Protein AF-A0A954W9U0-F1 (afdb_monomer)

Nearest PDB structures (foldseek):
  4kq6-assembly1_E  TM=4.358E-01  e=1.399E-01  Nakaseomyces glabratus CBS 138
  1ejb-assembly1_E  TM=4.401E-01  e=2.279E-01  Saccharomyces cerevisiae
  5im4-assembly1_U  TM=4.997E-01  e=8.199E-01  Candida albicans P37005
  1dvr-assembly1_B  TM=2.766E-01  e=1.680E-01  Saccharomyces cerevisiae

Foldseek 3Di:
DFQWEWEWEWDDPDVQKIKTWIWIDDDPDDIAIDMFIAGDFQDPVLLVLVLCLVFPLVVPVDPPSVVSNVVNVVVLLVLQCVVCCRTQVVDPSSVVVCVVCVVCLQRYEYEYEDDPQAPLGHPQQSNADPVVRDGSCVRHPHYDYDYPDDVDAFDQDDPDQFAQEEEEQEADLVPPVDDDPCPPVVCVVVVCDPVRVRRHDYHYQPPNAPVSVLVVLVVCVVVVRHHQEYEYAAAKEKAQQDCDPDDPVVSNVVNVVVPDVQEPDDRDPDIFMWGWTADPVDPSRTHTDGPVRVVCSCRVSSHNYYHDNHHDPSVRDRD

Secondary structure (DSSP, 8-state):
-PPPEEEEEEEEEETTEEEEEEEEEETTEEEEEEEEEEE----HHHHHHHHHHHHTGGG--STTHHHHHHHHHHHHHHHHHHHHHHHHSSSHHHHHHHHHHTTSGGG-EEEEE--TTTTTT--GGG-EETTTTEEHHHHSSEEEEE-S--SSPPPPPP--SS-EEEEEEE--TTGGGSPPTHHHHHHHHHHH-TT-TTTEEEEE-SS--HHHHHHHHHHHHHTT---SEEEEEEEEEEE--S---SS-HHHHHHHHHT-SS-BSS---SS-EEEEEEE-TTSTT-EEEEEHHHHHHHHHHTT--EEEEEEE-GGGPPP-

pLDDT: mean 82.32, std 15.24, range [44.34, 98.19]

Radius of gyration: 21.87 Å; Cα contacts (8 Å, |Δi|>4): 537; chains: 1; bounding box: 61×42×53 Å

Structure (mmCIF, N/CA/C/O backbone):
data_AF-A0A954W9U0-F1
#
_entry.id   AF-A0A954W9U0-F1
#
loop_
_atom_site.group_PDB
_atom_site.id
_atom_site.type_symbol
_atom_site.label_atom_id
_atom_site.label_alt_id
_atom_site.label_comp_id
_atom_site.label_asym_id
_atom_site.label_entity_id
_atom_site.label_seq_id
_atom_site.pdbx_PDB_ins_code
_atom_site.Cartn_x
_atom_site.Cartn_y
_atom_site.Cartn_z
_atom_site.occupancy
_atom_site.B_iso_or_equiv
_atom_site.auth_seq_id
_atom_site.auth_comp_id
_atom_site.auth_asym_id
_atom_site.auth_atom_id
_atom_site.pdbx_PDB_model_num
ATOM 1 N N . MET A 1 1 ? 18.727 -3.359 19.293 1.00 54.62 1 MET A N 1
ATOM 2 C CA . MET A 1 1 ? 19.426 -2.854 18.090 1.00 54.62 1 MET A CA 1
ATOM 3 C C . MET A 1 1 ? 18.362 -2.323 17.144 1.00 54.62 1 MET A C 1
ATOM 5 O O . MET A 1 1 ? 17.275 -2.888 17.139 1.00 54.62 1 MET A O 1
ATOM 9 N N . SER A 1 2 ? 18.606 -1.203 16.459 1.00 73.62 2 SER A N 1
ATOM 10 C CA . SER A 1 2 ? 17.640 -0.657 15.493 1.00 73.62 2 SER A CA 1
ATOM 11 C C . SER A 1 2 ? 17.542 -1.597 14.298 1.00 73.62 2 SER A C 1
ATOM 13 O O . SER A 1 2 ? 18.584 -1.972 13.764 1.00 73.62 2 SER A O 1
ATOM 15 N N . GLN A 1 3 ? 16.322 -1.950 13.887 1.00 87.12 3 GLN A N 1
ATOM 16 C CA . GLN A 1 3 ? 16.090 -2.768 12.698 1.00 87.12 3 GLN A CA 1
ATOM 17 C C . GLN A 1 3 ? 16.760 -2.112 11.474 1.00 87.12 3 GLN A C 1
ATOM 19 O O . GLN A 1 3 ? 16.555 -0.910 11.261 1.00 87.12 3 GLN A O 1
ATOM 24 N N . PRO A 1 4 ? 17.542 -2.862 10.675 1.00 93.56 4 PRO A N 1
ATOM 25 C CA . PRO A 1 4 ? 18.030 -2.389 9.388 1.00 93.56 4 PRO A CA 1
ATOM 26 C C . PRO A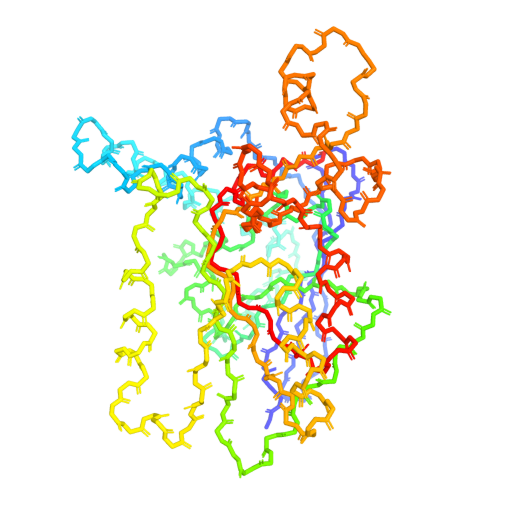 1 4 ? 16.879 -1.896 8.515 1.00 93.56 4 PRO A C 1
ATOM 28 O O . PRO A 1 4 ? 15.874 -2.584 8.338 1.00 93.56 4 PRO A O 1
ATOM 31 N N . THR A 1 5 ? 17.019 -0.693 7.979 1.00 94.94 5 THR A N 1
ATOM 32 C CA . THR A 1 5 ? 15.988 -0.035 7.184 1.00 94.94 5 THR A CA 1
ATOM 33 C C . THR A 1 5 ? 16.597 0.498 5.896 1.00 94.94 5 THR A C 1
ATOM 35 O O . THR A 1 5 ? 17.540 1.289 5.922 1.00 94.94 5 THR A O 1
ATOM 38 N N . LEU A 1 6 ? 16.046 0.071 4.761 1.00 95.75 6 LEU A N 1
ATOM 39 C CA . LEU A 1 6 ? 16.260 0.691 3.461 1.00 95.75 6 LEU A CA 1
ATOM 40 C C . LEU A 1 6 ? 15.102 1.640 3.179 1.00 95.75 6 LEU A C 1
ATOM 42 O O . LEU A 1 6 ? 13.969 1.203 3.006 1.00 95.75 6 LEU A O 1
ATOM 46 N N . ARG A 1 7 ? 15.402 2.924 3.043 1.00 95.62 7 ARG A N 1
ATOM 47 C CA . ARG A 1 7 ? 14.466 3.930 2.552 1.00 95.62 7 ARG A CA 1
ATOM 48 C C . ARG A 1 7 ? 14.752 4.225 1.084 1.00 95.62 7 ARG A C 1
ATOM 50 O O . ARG A 1 7 ? 15.899 4.491 0.730 1.00 95.62 7 ARG A O 1
ATOM 57 N N . ILE A 1 8 ? 13.718 4.157 0.254 1.00 95.62 8 ILE A N 1
ATOM 58 C CA . ILE A 1 8 ? 13.736 4.467 -1.176 1.00 95.62 8 ILE A CA 1
ATOM 59 C C . ILE A 1 8 ? 12.849 5.691 -1.376 1.00 95.62 8 ILE A C 1
ATOM 61 O O . ILE A 1 8 ? 11.627 5.568 -1.363 1.00 95.62 8 ILE A O 1
ATOM 65 N N . SER A 1 9 ? 13.445 6.864 -1.563 1.00 94.38 9 SER A N 1
ATOM 66 C CA . SER A 1 9 ? 12.696 8.085 -1.867 1.00 94.38 9 SER A CA 1
ATOM 67 C C . SER A 1 9 ? 12.634 8.277 -3.385 1.00 94.38 9 SER A C 1
ATOM 69 O O . SER A 1 9 ? 13.664 8.431 -4.046 1.00 94.38 9 SER A O 1
ATOM 71 N N . GLN A 1 10 ? 11.426 8.224 -3.946 1.00 93.19 10 GLN A N 1
ATOM 72 C CA . GLN A 1 10 ? 11.153 8.362 -5.378 1.00 93.19 10 GLN A CA 1
ATOM 73 C C . GLN A 1 10 ? 10.760 9.804 -5.718 1.00 93.19 10 GLN A C 1
ATOM 75 O O . GLN A 1 10 ? 9.929 10.400 -5.038 1.00 93.19 10 GLN A O 1
ATOM 80 N N . SER A 1 11 ? 11.305 10.337 -6.814 1.00 91.69 11 SER A N 1
ATOM 81 C CA . SER A 1 11 ? 10.863 11.602 -7.416 1.00 91.69 11 SER A CA 1
ATOM 82 C C . SER A 1 11 ? 10.886 11.542 -8.944 1.00 91.69 11 SER A C 1
ATOM 84 O O . SER A 1 11 ? 11.757 10.898 -9.537 1.00 91.69 11 SER A O 1
ATOM 86 N N . THR A 1 12 ? 9.944 12.218 -9.600 1.00 91.44 12 THR A N 1
ATOM 87 C CA . THR A 1 12 ? 9.946 12.390 -11.060 1.00 91.44 12 THR A CA 1
ATOM 88 C C . THR A 1 12 ? 10.895 13.517 -11.462 1.00 91.44 12 THR A C 1
ATOM 90 O O . THR A 1 12 ? 10.807 14.637 -10.962 1.00 91.44 12 THR A O 1
ATOM 93 N N . ILE A 1 13 ? 11.806 13.229 -12.392 1.00 93.81 13 ILE A N 1
ATOM 94 C CA . ILE A 1 13 ? 12.776 14.199 -12.937 1.00 93.81 13 ILE A CA 1
ATOM 95 C C . ILE A 1 13 ? 12.533 14.509 -14.424 1.00 93.81 13 ILE A C 1
ATOM 97 O O . ILE A 1 13 ? 13.257 15.303 -15.022 1.00 93.81 13 ILE A O 1
ATOM 101 N N . GLY A 1 14 ? 11.523 13.876 -15.022 1.00 91.00 14 GLY A N 1
ATOM 102 C CA . GLY A 1 14 ? 11.038 14.099 -16.382 1.00 91.00 14 GLY A CA 1
ATOM 103 C C . GLY A 1 14 ? 10.014 13.026 -16.780 1.00 91.00 14 GLY A C 1
ATOM 104 O O . GLY A 1 14 ? 9.829 12.067 -16.031 1.00 91.00 14 GLY A O 1
ATOM 105 N N . PRO A 1 15 ? 9.359 13.140 -17.947 1.00 88.56 15 PRO A N 1
ATOM 106 C CA . PRO A 1 15 ? 8.411 12.127 -18.418 1.00 88.56 15 PRO A CA 1
ATOM 107 C C . PRO A 1 15 ? 9.064 10.738 -18.497 1.00 88.56 15 PRO A C 1
ATOM 109 O O . PRO A 1 15 ? 10.079 10.580 -19.174 1.00 88.56 15 PRO A O 1
ATOM 112 N N . GLY A 1 16 ? 8.523 9.754 -17.766 1.00 89.56 16 GLY A N 1
ATOM 113 C CA . GLY A 1 16 ? 9.080 8.392 -17.678 1.00 89.56 16 GLY A CA 1
ATOM 114 C C . GLY A 1 16 ? 10.479 8.302 -17.046 1.00 89.56 16 GLY A C 1
ATOM 115 O O . GLY A 1 16 ? 11.145 7.271 -17.155 1.00 89.56 16 GLY A O 1
ATOM 116 N N . ARG A 1 17 ? 10.954 9.383 -16.414 1.00 94.56 17 ARG A N 1
ATOM 117 C CA . ARG A 1 17 ? 12.283 9.489 -15.806 1.00 94.56 17 ARG A CA 1
ATOM 118 C C . ARG A 1 17 ? 12.164 9.745 -14.319 1.00 94.56 17 ARG A C 1
ATOM 120 O O . ARG A 1 17 ? 11.591 10.747 -13.887 1.00 94.56 17 ARG A O 1
ATOM 127 N N . TYR A 1 18 ? 12.806 8.885 -13.547 1.00 95.25 18 TYR A N 1
ATOM 128 C CA . TYR A 1 18 ? 12.729 8.903 -12.098 1.00 95.25 18 TYR A CA 1
ATOM 129 C C . TYR A 1 18 ? 14.108 9.005 -11.471 1.00 95.25 18 TYR A C 1
ATOM 131 O O . TYR A 1 18 ? 15.122 8.608 -12.049 1.00 95.25 18 TYR A O 1
ATOM 139 N N . ARG A 1 19 ? 14.114 9.534 -10.255 1.00 96.06 19 ARG A N 1
ATOM 140 C CA . ARG A 1 19 ? 15.234 9.503 -9.332 1.00 96.06 19 ARG A CA 1
ATOM 141 C C . ARG A 1 19 ? 14.828 8.716 -8.101 1.00 96.06 19 ARG A C 1
ATOM 143 O O . ARG A 1 19 ? 13.828 9.045 -7.466 1.00 96.06 19 ARG A O 1
ATOM 150 N N . ALA A 1 20 ? 15.631 7.716 -7.769 1.00 96.88 20 ALA A N 1
ATOM 151 C CA . ALA A 1 20 ? 15.557 6.992 -6.514 1.00 96.88 20 ALA A CA 1
ATOM 152 C C . ALA A 1 20 ? 16.756 7.365 -5.643 1.00 96.88 20 ALA A C 1
ATOM 154 O O . ALA A 1 20 ? 17.910 7.160 -6.032 1.00 96.88 20 ALA A O 1
ATOM 155 N N . GLU A 1 21 ? 16.478 7.910 -4.466 1.00 97.12 21 GLU A N 1
ATOM 156 C CA . GLU A 1 21 ? 17.465 8.122 -3.415 1.00 97.12 21 GLU A CA 1
ATOM 157 C C . GLU A 1 21 ? 17.349 6.969 -2.418 1.00 97.12 21 GLU A C 1
ATOM 159 O O . GLU A 1 21 ? 16.330 6.791 -1.753 1.00 97.12 21 GLU A O 1
ATOM 164 N N . LEU A 1 22 ? 18.392 6.147 -2.364 1.00 97.25 22 LEU A N 1
ATOM 165 C CA . LEU A 1 22 ? 18.486 4.985 -1.497 1.00 97.25 22 LEU A CA 1
ATOM 166 C C . LEU A 1 22 ? 19.218 5.383 -0.225 1.00 97.25 22 LEU A C 1
ATOM 168 O O . LEU A 1 22 ? 20.279 6.001 -0.276 1.00 97.25 22 LEU A O 1
ATOM 172 N N . SER A 1 23 ? 18.678 4.992 0.918 1.00 96.00 23 SER A N 1
ATOM 173 C CA . SER A 1 23 ? 19.252 5.271 2.224 1.00 96.00 23 SER A CA 1
ATOM 174 C C . SER A 1 23 ? 19.151 4.033 3.095 1.00 96.00 23 SER A C 1
ATOM 176 O O . SER A 1 23 ?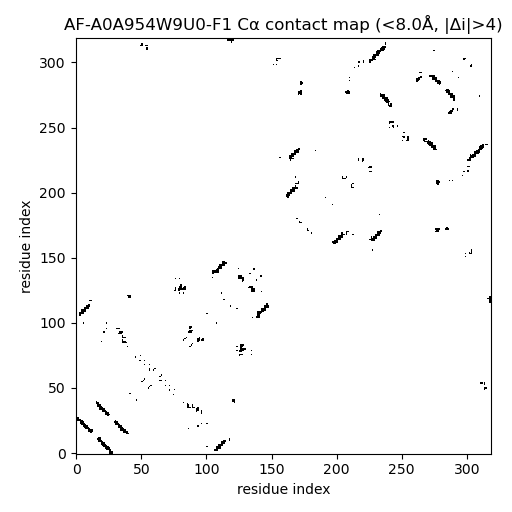 18.058 3.679 3.525 1.00 96.00 23 SER A O 1
ATOM 178 N N . PHE A 1 24 ? 20.284 3.411 3.395 1.00 95.38 24 PHE A N 1
ATOM 179 C CA . PHE A 1 24 ? 20.360 2.235 4.250 1.00 95.38 24 PHE A CA 1
ATOM 180 C C . PHE A 1 24 ? 20.955 2.599 5.617 1.00 95.38 24 PHE A C 1
ATOM 182 O O . PHE A 1 24 ? 22.030 3.197 5.695 1.00 95.38 24 PHE A O 1
ATOM 189 N N . GLU A 1 25 ? 20.243 2.269 6.693 1.00 93.19 25 GLU A N 1
ATOM 190 C CA . GLU A 1 25 ? 20.641 2.546 8.080 1.00 93.19 25 GLU A CA 1
ATOM 191 C C . GLU A 1 25 ? 20.278 1.378 9.009 1.00 93.19 25 GLU A C 1
ATOM 193 O O . GLU A 1 25 ? 19.305 0.672 8.769 1.00 93.19 25 GLU A O 1
ATOM 198 N N . GLY A 1 26 ? 21.053 1.149 10.073 1.00 86.94 26 GLY A N 1
ATOM 199 C CA . GLY A 1 26 ? 20.821 0.035 11.001 1.00 86.94 26 GLY A CA 1
ATOM 200 C C . GLY A 1 26 ? 22.042 -0.294 11.856 1.00 86.94 26 GLY A C 1
ATOM 201 O O . GLY A 1 26 ? 23.163 0.078 11.519 1.00 86.94 26 GLY A O 1
ATOM 202 N N . ASP A 1 27 ? 21.824 -0.965 12.991 1.00 79.44 27 ASP A N 1
ATOM 203 C CA . ASP A 1 27 ? 22.881 -1.518 13.865 1.00 79.44 27 ASP A CA 1
ATOM 204 C C . ASP A 1 27 ? 24.003 -0.562 14.295 1.00 79.44 27 ASP A C 1
ATOM 206 O O . ASP A 1 27 ? 25.131 -0.981 14.551 1.00 79.44 27 ASP A O 1
ATOM 210 N N . GLY A 1 28 ? 23.707 0.736 14.387 1.00 77.12 28 GLY A N 1
ATOM 211 C CA . GLY A 1 28 ? 24.704 1.745 14.753 1.00 77.12 28 GLY A CA 1
ATOM 212 C C . GLY A 1 28 ? 25.784 1.972 13.690 1.00 77.12 28 GLY A C 1
ATOM 213 O O . GLY A 1 28 ? 26.779 2.633 13.981 1.00 77.12 28 GLY A O 1
ATOM 214 N N . GLN A 1 29 ? 25.605 1.448 12.472 1.00 80.56 29 GLN A N 1
ATOM 215 C CA . GLN A 1 29 ? 26.461 1.774 11.337 1.00 80.56 29 GLN A CA 1
ATOM 216 C C . GLN A 1 29 ? 26.106 3.152 10.759 1.00 80.56 29 GLN A C 1
ATOM 218 O O . GLN A 1 29 ? 24.951 3.583 10.856 1.00 80.56 29 GLN A O 1
ATOM 223 N N . PRO A 1 30 ? 27.078 3.858 10.149 1.00 85.56 30 PRO A N 1
ATOM 224 C CA . PRO A 1 30 ? 26.798 5.088 9.427 1.00 85.56 30 PRO A CA 1
ATOM 225 C C . PRO A 1 30 ? 25.762 4.856 8.328 1.00 85.56 30 PRO A C 1
ATOM 227 O O . PRO A 1 30 ? 25.816 3.857 7.611 1.00 85.56 30 PRO A O 1
ATOM 230 N N . ARG A 1 31 ? 24.847 5.813 8.177 1.00 91.69 31 ARG A N 1
ATOM 231 C CA . ARG A 1 31 ? 23.875 5.830 7.084 1.00 91.69 31 ARG A CA 1
ATOM 232 C C . ARG A 1 31 ? 24.611 5.810 5.744 1.00 91.69 31 ARG A C 1
ATOM 234 O O . ARG A 1 31 ? 25.433 6.690 5.488 1.00 91.69 31 ARG A O 1
ATOM 241 N N . PHE A 1 32 ? 24.284 4.846 4.889 1.00 94.00 32 PHE A N 1
ATOM 242 C CA . PHE A 1 32 ? 24.810 4.773 3.531 1.00 94.00 32 PHE A CA 1
ATOM 243 C C . PHE A 1 32 ? 23.754 5.257 2.542 1.00 94.00 32 PHE A C 1
ATOM 245 O O . PHE A 1 32 ? 22.624 4.768 2.543 1.00 94.00 32 PHE A O 1
ATOM 252 N N . THR A 1 33 ? 24.112 6.231 1.710 1.00 96.50 33 THR A N 1
ATOM 253 C CA . THR A 1 33 ? 23.215 6.797 0.704 1.00 96.50 33 THR A CA 1
ATOM 254 C C . THR A 1 33 ? 23.758 6.583 -0.695 1.00 96.50 33 THR A C 1
ATOM 256 O O . THR A 1 33 ? 24.934 6.839 -0.939 1.00 96.50 33 THR A O 1
ATOM 259 N N . ALA A 1 34 ? 22.884 6.198 -1.614 1.00 97.81 34 ALA A N 1
ATOM 260 C CA . ALA A 1 34 ? 23.185 6.090 -3.033 1.00 97.81 34 ALA A CA 1
ATOM 261 C C . ALA A 1 34 ? 22.030 6.672 -3.847 1.00 97.81 34 ALA A C 1
ATOM 263 O O . ALA A 1 34 ? 20.917 6.834 -3.346 1.00 97.81 34 ALA A O 1
ATOM 264 N N . ARG A 1 35 ? 22.280 6.987 -5.114 1.00 98.19 35 ARG A N 1
ATOM 265 C CA . ARG A 1 35 ? 21.265 7.568 -5.989 1.00 98.19 35 ARG A CA 1
ATOM 266 C C . ARG A 1 35 ? 21.288 6.918 -7.361 1.00 98.19 35 ARG A C 1
ATOM 268 O O . ARG A 1 35 ? 22.361 6.715 -7.923 1.00 98.19 35 ARG A O 1
ATOM 275 N N . ALA A 1 36 ? 20.106 6.671 -7.913 1.00 98.12 36 ALA A N 1
ATOM 276 C CA . ALA A 1 36 ? 19.911 6.229 -9.287 1.00 98.12 36 ALA A CA 1
ATOM 277 C C . ALA A 1 36 ? 18.946 7.170 -10.011 1.00 98.12 36 ALA A C 1
ATOM 279 O O . ALA A 1 36 ? 17.840 7.409 -9.532 1.00 98.12 36 ALA A O 1
ATOM 280 N N . ASP A 1 37 ? 19.349 7.659 -11.182 1.00 98.00 37 ASP A N 1
ATOM 281 C CA . ASP A 1 37 ? 18.460 8.338 -12.125 1.00 98.00 37 ASP A CA 1
ATOM 282 C C . ASP A 1 37 ? 18.248 7.3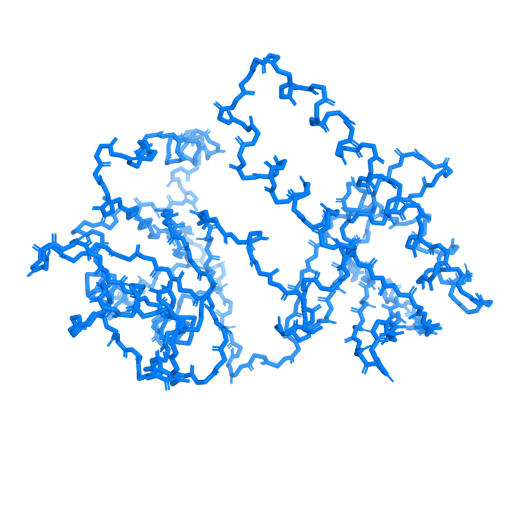75 -13.306 1.00 98.00 37 ASP A C 1
ATOM 284 O O . ASP A 1 37 ? 19.224 6.944 -13.924 1.00 98.00 37 ASP A O 1
ATOM 288 N N . PHE A 1 38 ? 17.004 7.002 -13.610 1.00 97.38 38 PHE A N 1
ATOM 289 C CA . PHE A 1 38 ? 16.705 5.978 -14.617 1.00 97.38 38 PHE A CA 1
ATOM 290 C C . PHE A 1 38 ? 15.378 6.217 -15.340 1.00 97.38 38 PHE A C 1
ATOM 292 O O . PHE A 1 38 ? 14.496 6.934 -14.868 1.00 97.38 38 PHE A O 1
ATOM 299 N N . GLU A 1 39 ? 15.254 5.595 -16.510 1.00 96.00 39 GLU A N 1
ATOM 300 C CA . GLU A 1 39 ? 14.019 5.544 -17.288 1.00 96.00 39 GLU A CA 1
ATOM 301 C C . GLU A 1 39 ? 13.244 4.272 -16.970 1.00 96.00 39 GLU A C 1
ATOM 303 O O . GLU A 1 39 ? 13.792 3.162 -16.985 1.00 96.00 39 GLU A O 1
ATOM 308 N N . PHE A 1 40 ? 11.953 4.428 -16.713 1.00 94.75 40 PHE A N 1
ATOM 309 C CA . PHE A 1 40 ? 11.041 3.317 -16.521 1.00 94.75 40 PHE A CA 1
ATOM 310 C C . PHE A 1 40 ? 9.644 3.731 -16.964 1.00 94.75 40 PHE A C 1
ATOM 312 O O . PHE A 1 40 ? 9.218 4.858 -16.743 1.00 94.75 40 PHE A O 1
ATOM 319 N N . GLN A 1 41 ? 8.919 2.822 -17.600 1.00 90.00 41 GLN A N 1
ATOM 320 C CA . GLN A 1 41 ? 7.527 3.064 -17.930 1.00 90.00 41 GLN A CA 1
ATOM 321 C C . GLN A 1 41 ? 6.794 1.736 -17.980 1.00 90.00 41 GLN A C 1
ATOM 323 O O . GLN A 1 41 ? 7.185 0.818 -18.704 1.00 90.00 41 GLN A O 1
ATOM 328 N N . LEU A 1 42 ? 5.702 1.647 -17.230 1.00 88.62 42 LEU A N 1
ATOM 329 C CA . LEU A 1 42 ? 4.790 0.527 -17.343 1.00 88.62 42 LEU A CA 1
ATOM 330 C C . LEU A 1 42 ? 3.828 0.809 -18.500 1.00 88.62 42 LEU A C 1
ATOM 332 O O . LEU A 1 42 ? 3.066 1.777 -18.470 1.00 88.62 42 LEU A O 1
ATOM 336 N N . THR A 1 43 ? 3.893 -0.005 -19.555 1.00 90.62 43 THR A N 1
ATOM 337 C CA . THR A 1 43 ? 3.021 0.181 -20.722 1.00 90.62 43 THR A CA 1
ATOM 338 C C . THR A 1 43 ? 1.547 0.060 -20.313 1.00 90.62 43 THR A C 1
ATOM 340 O O . THR A 1 43 ? 1.240 -0.656 -19.357 1.00 90.62 43 THR A O 1
ATOM 343 N N . PRO A 1 44 ? 0.606 0.714 -21.023 1.00 88.75 44 PRO A N 1
ATOM 344 C CA . PRO A 1 44 ? -0.824 0.565 -20.745 1.00 88.75 44 PRO A CA 1
ATOM 345 C C . PRO A 1 44 ? -1.271 -0.901 -20.705 1.00 88.75 44 PRO A C 1
ATOM 347 O O . PRO A 1 44 ? -1.996 -1.287 -19.799 1.00 88.75 44 PRO A O 1
ATOM 350 N N . GLN A 1 45 ? -0.746 -1.726 -21.616 1.00 91.44 45 GLN A N 1
ATOM 351 C CA . GLN A 1 45 ? -1.021 -3.161 -21.642 1.00 91.44 45 GLN A CA 1
ATOM 352 C C . GLN A 1 45 ? -0.534 -3.871 -20.371 1.00 91.44 45 GLN A C 1
ATOM 354 O O . GLN A 1 45 ? -1.312 -4.575 -19.743 1.00 91.44 45 GLN A O 1
ATOM 359 N N . ARG A 1 46 ? 0.716 -3.638 -19.940 1.00 92.19 46 ARG A N 1
ATOM 360 C CA . ARG A 1 46 ? 1.249 -4.245 -18.708 1.00 92.19 46 ARG A CA 1
ATOM 361 C C . ARG A 1 46 ? 0.486 -3.793 -17.459 1.00 92.19 46 ARG A C 1
ATOM 363 O O . ARG A 1 46 ? 0.312 -4.588 -16.543 1.00 92.19 46 ARG A O 1
ATOM 370 N N . ARG A 1 47 ? 0.035 -2.532 -17.416 1.00 89.19 47 ARG A N 1
ATOM 371 C CA . ARG A 1 47 ? -0.823 -2.021 -16.331 1.00 89.19 47 ARG A CA 1
ATOM 372 C C . ARG A 1 47 ? -2.150 -2.767 -16.279 1.00 89.19 47 ARG A C 1
ATOM 374 O O . ARG A 1 47 ? -2.541 -3.224 -15.212 1.00 89.19 47 ARG A O 1
ATOM 381 N N . GLU A 1 48 ? -2.798 -2.915 -17.429 1.00 89.19 48 GLU A N 1
ATOM 382 C CA . GLU A 1 48 ? -4.076 -3.613 -17.532 1.00 89.19 48 GLU A CA 1
ATOM 383 C C . GLU A 1 48 ? -3.949 -5.105 -17.210 1.00 89.19 48 GLU A C 1
ATOM 385 O O . GLU A 1 48 ? -4.770 -5.639 -16.477 1.00 89.19 48 GLU A O 1
ATOM 390 N N . ASP A 1 49 ? -2.888 -5.765 -17.678 1.00 92.94 49 ASP A N 1
ATOM 391 C CA . ASP A 1 49 ? -2.606 -7.167 -17.359 1.00 92.94 49 ASP A CA 1
ATOM 392 C C . ASP A 1 49 ? -2.453 -7.378 -15.838 1.00 92.94 49 ASP A C 1
ATOM 394 O O . ASP A 1 49 ? -3.063 -8.287 -15.274 1.00 92.94 49 ASP A O 1
ATOM 398 N N . VAL A 1 50 ? -1.692 -6.510 -15.155 1.00 90.69 50 VAL A N 1
ATOM 399 C CA . VAL A 1 50 ? -1.517 -6.562 -13.690 1.00 90.69 50 VAL A CA 1
ATOM 400 C C . VAL A 1 50 ? -2.835 -6.276 -12.966 1.00 90.69 50 VAL A C 1
ATOM 402 O O . VAL A 1 50 ? -3.177 -6.999 -12.031 1.00 90.69 50 VAL A O 1
ATOM 405 N N . ARG A 1 51 ? -3.601 -5.266 -13.401 1.00 88.06 51 ARG A N 1
ATOM 406 C CA . ARG A 1 51 ? -4.931 -4.961 -12.847 1.00 88.06 51 ARG A CA 1
ATOM 407 C C . ARG A 1 51 ? -5.865 -6.163 -12.979 1.00 88.06 51 ARG A C 1
ATOM 409 O O . ARG A 1 51 ? -6.441 -6.592 -11.984 1.00 88.06 51 ARG A O 1
ATOM 416 N N . TRP A 1 52 ? -5.969 -6.734 -14.178 1.00 88.69 52 TRP A N 1
ATOM 417 C CA . TRP A 1 52 ? -6.791 -7.912 -14.447 1.00 88.69 52 TRP A CA 1
ATOM 418 C C . TRP A 1 52 ? -6.382 -9.099 -13.568 1.00 88.69 52 TRP A C 1
ATOM 420 O O . TRP A 1 52 ? -7.240 -9.749 -12.972 1.00 88.69 52 TRP A O 1
ATOM 430 N N . TYR A 1 53 ? -5.080 -9.364 -13.428 1.00 90.31 53 TYR A N 1
ATOM 431 C CA . TYR A 1 53 ? -4.587 -10.457 -12.588 1.00 90.31 53 TYR A CA 1
ATOM 432 C C . TYR A 1 53 ? -4.939 -10.265 -11.105 1.00 90.31 53 TYR A C 1
ATOM 434 O O . TYR A 1 53 ? -5.344 -11.219 -10.442 1.00 90.31 53 TYR A O 1
ATOM 442 N N . LEU A 1 54 ? -4.816 -9.040 -10.585 1.00 85.50 54 LEU A N 1
ATOM 443 C CA . LEU A 1 54 ? -5.075 -8.748 -9.174 1.00 85.50 54 LEU A CA 1
ATOM 444 C C . LEU A 1 54 ? -6.568 -8.640 -8.833 1.00 85.50 54 LEU A C 1
ATOM 446 O O . LEU A 1 54 ? -6.949 -8.989 -7.717 1.00 85.50 54 LEU A O 1
ATOM 450 N N . GLU A 1 55 ? -7.406 -8.160 -9.755 1.00 79.62 55 GLU A N 1
ATOM 451 C CA . GLU A 1 55 ? -8.809 -7.826 -9.455 1.00 79.62 55 GLU A CA 1
ATOM 452 C C . GLU A 1 55 ? -9.836 -8.772 -10.098 1.00 79.62 55 GLU A C 1
ATOM 454 O O . GLU A 1 55 ? -10.869 -9.067 -9.489 1.00 79.62 55 GLU A O 1
ATOM 459 N N . ASP A 1 56 ? -9.553 -9.298 -11.292 1.00 81.56 56 ASP A N 1
ATOM 460 C CA . ASP A 1 56 ? -10.537 -10.050 -12.077 1.00 81.56 56 ASP A CA 1
ATOM 461 C C . ASP A 1 56 ? -10.257 -11.551 -12.089 1.00 81.56 56 ASP A C 1
ATOM 463 O O . ASP A 1 56 ? -11.192 -12.344 -12.000 1.00 81.56 56 ASP A O 1
ATOM 467 N N . TYR A 1 57 ? -8.991 -11.966 -12.198 1.00 83.81 57 TYR A N 1
ATOM 468 C CA . TYR A 1 57 ? -8.620 -13.362 -12.459 1.00 83.81 57 TYR A CA 1
ATOM 469 C C . TYR A 1 57 ? -9.269 -14.359 -11.489 1.00 83.81 57 TYR A C 1
ATOM 471 O O . TYR A 1 57 ? -9.773 -15.396 -11.921 1.00 83.81 57 TYR A O 1
ATOM 479 N N . LEU A 1 58 ? -9.338 -14.030 -10.195 1.00 79.00 58 LEU A N 1
ATOM 480 C CA . LEU A 1 58 ? -9.928 -14.911 -9.179 1.00 79.00 58 LEU A CA 1
ATOM 481 C C . LEU A 1 58 ? -11.425 -15.201 -9.403 1.00 79.00 58 LEU A C 1
ATOM 483 O O . LEU A 1 58 ? -11.948 -16.166 -8.847 1.00 79.00 58 LEU A O 1
ATOM 487 N N . GLN A 1 59 ? -12.108 -14.412 -10.235 1.00 77.69 59 GLN A N 1
ATOM 488 C CA . GLN A 1 59 ? -13.501 -14.627 -10.639 1.00 77.69 59 GLN A CA 1
ATOM 489 C C . GLN A 1 59 ? -13.630 -15.601 -11.826 1.00 77.69 59 GLN A C 1
ATOM 491 O O . GLN A 1 59 ? -14.718 -16.112 -12.089 1.00 77.69 59 GLN A O 1
ATOM 496 N N . TYR A 1 60 ? -12.527 -15.902 -12.522 1.00 82.19 60 TYR A N 1
ATOM 497 C CA . TYR A 1 60 ? -12.486 -16.725 -13.734 1.00 82.19 60 TYR A CA 1
ATOM 498 C C . TYR A 1 60 ? -11.537 -17.928 -13.558 1.00 82.19 60 TYR A C 1
ATOM 500 O O . TYR A 1 60 ? -10.443 -17.950 -14.117 1.00 82.19 60 TYR A O 1
ATOM 508 N N . PRO A 1 61 ? -11.934 -18.986 -12.825 1.00 78.69 61 PRO A N 1
ATOM 509 C CA . PRO A 1 61 ? -11.050 -20.117 -12.514 1.00 78.69 61 PRO A CA 1
ATOM 510 C C . PRO A 1 61 ? -10.847 -21.111 -13.677 1.00 78.69 61 PRO A C 1
ATOM 512 O O . PRO A 1 61 ? -10.239 -22.166 -13.494 1.00 78.69 61 PRO A O 1
ATOM 515 N N . HIS A 1 62 ? -11.383 -20.828 -14.866 1.00 86.69 62 HIS A N 1
ATOM 516 C CA . HIS A 1 62 ? -11.399 -21.750 -16.003 1.00 86.69 62 HIS A CA 1
ATOM 517 C C . HIS A 1 62 ? -10.647 -21.193 -17.212 1.00 86.69 62 HIS A C 1
ATOM 519 O O . HIS A 1 62 ? -10.459 -19.986 -17.355 1.00 86.69 62 HIS A O 1
ATOM 525 N N . ASP A 1 63 ? -10.227 -22.092 -18.103 1.00 86.81 63 ASP A N 1
ATOM 526 C CA . ASP A 1 63 ? -9.549 -21.729 -19.347 1.00 86.81 63 ASP A CA 1
ATOM 527 C C . ASP A 1 63 ? -10.355 -20.686 -20.157 1.00 86.81 63 ASP A C 1
ATOM 529 O O . ASP A 1 63 ? -11.574 -20.826 -20.284 1.00 86.81 63 ASP A O 1
ATOM 533 N N . PRO A 1 64 ? -9.694 -19.662 -20.742 1.00 89.25 64 PRO A N 1
ATOM 534 C CA . PRO A 1 64 ? -8.239 -19.490 -20.856 1.00 89.25 64 PRO A CA 1
ATOM 535 C C . PRO A 1 64 ? -7.574 -18.712 -19.702 1.00 89.25 64 PRO A C 1
ATOM 537 O O . PRO A 1 64 ? -6.370 -18.462 -19.770 1.00 89.25 64 PRO A O 1
ATOM 540 N N . ALA A 1 65 ? -8.313 -18.307 -18.665 1.00 90.25 65 ALA A N 1
ATOM 541 C CA . ALA A 1 65 ? -7.831 -17.355 -17.662 1.00 90.25 65 ALA A CA 1
ATOM 542 C C . ALA A 1 65 ? -6.561 -17.806 -16.904 1.00 90.25 65 ALA A C 1
ATOM 544 O O . ALA A 1 65 ? -5.637 -16.998 -16.825 1.00 90.25 65 ALA A O 1
ATOM 545 N N . PRO A 1 66 ? -6.395 -19.074 -16.468 1.00 93.38 66 PRO A N 1
ATOM 546 C CA . PRO A 1 66 ? -5.142 -19.526 -15.852 1.00 93.38 66 PRO A CA 1
ATOM 547 C C . PRO A 1 66 ? -3.904 -19.376 -16.749 1.00 93.38 66 PRO A C 1
ATOM 549 O O . PRO A 1 66 ? -2.810 -19.098 -16.264 1.00 93.38 66 PRO A O 1
ATOM 552 N N . LYS A 1 67 ? -4.058 -19.518 -18.074 1.00 94.38 67 LYS A N 1
ATOM 553 C CA . LYS A 1 67 ? -2.949 -19.328 -19.029 1.00 94.38 67 LYS A CA 1
ATOM 554 C C . LYS A 1 67 ? -2.570 -17.857 -19.161 1.00 94.38 67 LYS A C 1
ATOM 556 O O . LYS A 1 67 ? -1.394 -17.541 -19.312 1.00 94.38 67 LYS A O 1
ATOM 561 N N . ILE A 1 68 ? -3.565 -16.971 -19.109 1.00 93.75 68 ILE A N 1
ATOM 562 C CA . ILE A 1 68 ? -3.344 -15.524 -19.088 1.00 93.75 68 ILE A CA 1
ATOM 563 C C . ILE A 1 68 ? -2.646 -15.148 -17.779 1.00 93.75 68 ILE A C 1
ATOM 565 O O . ILE A 1 68 ? -1.613 -14.494 -17.830 1.00 93.75 68 ILE A O 1
ATOM 569 N N . ALA A 1 69 ? -3.130 -15.636 -16.636 1.00 94.50 69 ALA A N 1
ATOM 570 C CA . ALA A 1 69 ? -2.536 -15.385 -15.326 1.00 94.50 69 ALA A CA 1
ATOM 571 C C . ALA A 1 69 ? -1.056 -15.794 -15.261 1.00 94.50 69 ALA A C 1
ATOM 573 O O . ALA A 1 69 ? -0.220 -14.963 -14.925 1.00 94.50 69 ALA A O 1
ATOM 574 N N . ALA A 1 70 ? -0.710 -17.006 -15.705 1.00 95.69 70 ALA A N 1
ATOM 575 C CA . ALA A 1 70 ? 0.683 -17.462 -15.749 1.00 95.69 70 ALA A CA 1
ATOM 576 C C . ALA A 1 70 ? 1.584 -16.573 -16.634 1.00 95.69 70 ALA A C 1
ATOM 578 O O . ALA A 1 70 ? 2.753 -16.351 -16.319 1.00 95.69 70 ALA A O 1
ATOM 579 N N . ARG A 1 71 ? 1.049 -16.035 -17.742 1.00 96.56 71 ARG A N 1
ATOM 580 C CA . ARG A 1 71 ? 1.765 -15.051 -18.570 1.00 96.56 71 ARG A CA 1
ATOM 581 C C . ARG A 1 71 ? 1.988 -13.748 -17.800 1.00 96.56 71 ARG A C 1
ATOM 583 O O . ARG A 1 71 ? 3.098 -13.229 -17.826 1.00 96.56 71 ARG A O 1
ATOM 590 N N . VAL A 1 72 ? 0.959 -13.239 -17.119 1.00 96.19 72 VAL A N 1
ATOM 591 C CA . VAL A 1 72 ? 1.060 -12.002 -16.329 1.00 96.19 72 VAL A CA 1
ATOM 592 C C . VAL A 1 72 ? 2.049 -12.159 -15.171 1.00 96.19 72 VAL A C 1
ATOM 594 O O . VAL A 1 72 ? 2.864 -11.268 -14.959 1.00 96.19 72 VAL A O 1
ATOM 597 N N . GLU A 1 73 ? 2.055 -13.294 -14.470 1.00 95.50 73 GLU A N 1
ATOM 598 C CA . GLU A 1 73 ? 3.036 -13.602 -13.417 1.00 95.50 73 GLU A CA 1
ATOM 599 C C . GLU A 1 73 ? 4.478 -13.557 -13.951 1.00 95.50 73 GLU A C 1
ATOM 601 O O . GLU A 1 73 ? 5.351 -12.922 -13.351 1.00 95.50 73 GLU A O 1
ATOM 606 N N . ALA A 1 74 ? 4.723 -14.167 -15.116 1.00 96.31 74 ALA A N 1
ATOM 607 C CA . ALA A 1 74 ? 6.027 -14.119 -15.773 1.00 96.31 74 ALA A CA 1
ATOM 608 C C . ALA A 1 74 ? 6.414 -12.686 -16.187 1.00 96.31 74 ALA A C 1
ATOM 610 O O . ALA A 1 74 ? 7.562 -12.275 -16.006 1.00 96.31 74 ALA A O 1
ATOM 611 N N . ASP A 1 75 ? 5.459 -11.900 -16.692 1.00 96.31 75 ASP A N 1
ATOM 612 C CA . ASP A 1 75 ? 5.678 -10.491 -17.030 1.00 96.31 75 ASP A CA 1
ATOM 613 C C . ASP A 1 75 ? 5.971 -9.637 -15.783 1.00 96.31 75 ASP A C 1
ATOM 615 O O . ASP A 1 75 ? 6.854 -8.776 -15.824 1.00 96.31 75 ASP A O 1
ATOM 619 N N . MET A 1 76 ? 5.302 -9.892 -14.653 1.00 95.62 76 MET A N 1
ATOM 620 C CA . MET A 1 76 ? 5.578 -9.243 -13.364 1.00 95.62 76 MET A CA 1
ATOM 621 C C . MET A 1 76 ? 7.000 -9.538 -12.876 1.00 95.62 76 MET A C 1
ATOM 623 O O . MET A 1 76 ? 7.707 -8.619 -12.452 1.00 95.62 76 MET A O 1
ATOM 627 N N . GLN A 1 77 ? 7.457 -10.788 -12.991 1.00 96.06 77 GLN A N 1
ATOM 628 C CA . GLN A 1 77 ? 8.844 -11.150 -12.688 1.00 96.06 77 GLN A CA 1
ATOM 629 C C . GLN A 1 77 ? 9.825 -10.442 -13.634 1.00 96.06 77 GLN A C 1
ATOM 631 O O . GLN A 1 77 ? 10.830 -9.890 -13.180 1.00 96.06 77 GLN A O 1
ATOM 636 N N . ALA A 1 78 ? 9.524 -10.391 -14.935 1.00 96.25 78 ALA A N 1
ATOM 637 C CA . ALA A 1 78 ? 10.359 -9.709 -15.921 1.00 96.25 78 ALA A CA 1
ATOM 638 C C . ALA A 1 78 ? 10.486 -8.200 -15.638 1.00 96.25 78 ALA A C 1
ATOM 640 O O . ALA A 1 78 ? 11.586 -7.654 -15.730 1.00 96.25 78 ALA A O 1
ATOM 641 N N . ILE A 1 79 ? 9.395 -7.538 -15.230 1.00 96.00 79 ILE A N 1
ATOM 642 C CA . ILE A 1 79 ? 9.410 -6.143 -14.756 1.00 96.00 79 ILE A CA 1
ATOM 643 C C . ILE A 1 79 ? 10.360 -5.995 -13.559 1.00 96.00 79 ILE A C 1
ATOM 645 O O . ILE A 1 79 ? 11.184 -5.081 -13.520 1.00 96.00 79 ILE A O 1
ATOM 649 N N . GLY A 1 80 ? 10.282 -6.918 -12.602 1.00 96.00 80 GLY A N 1
ATOM 650 C CA . GLY A 1 80 ? 11.154 -6.961 -11.434 1.00 96.00 80 GLY A CA 1
ATOM 651 C C . GLY A 1 80 ? 12.640 -7.075 -11.753 1.00 96.00 80 GLY A C 1
ATOM 652 O O . GLY A 1 80 ? 13.466 -6.354 -11.182 1.00 96.00 80 GLY A O 1
ATOM 653 N N . VAL A 1 81 ? 12.972 -7.972 -12.683 1.00 97.06 81 VAL A N 1
ATOM 654 C CA . VAL A 1 81 ? 14.338 -8.196 -13.175 1.00 97.06 81 VAL A CA 1
ATOM 655 C C . VAL A 1 81 ? 14.858 -6.976 -13.940 1.00 97.06 81 VAL A C 1
ATOM 657 O O . VAL A 1 81 ? 16.040 -6.656 -13.833 1.00 97.06 81 VAL A O 1
ATOM 660 N N . GLU A 1 82 ? 13.995 -6.262 -14.670 1.00 96.69 82 GLU A N 1
ATOM 661 C CA . GLU A 1 82 ? 14.343 -5.009 -15.355 1.00 96.69 82 GLU A CA 1
ATOM 662 C C . GLU A 1 82 ? 14.641 -3.866 -14.365 1.00 96.69 82 GLU A C 1
ATOM 664 O O . GLU A 1 82 ? 15.568 -3.079 -14.576 1.00 96.69 82 GLU A O 1
ATOM 669 N N . LEU A 1 83 ? 13.872 -3.770 -13.275 1.00 97.12 83 LEU A N 1
ATOM 670 C CA . LEU A 1 83 ? 13.991 -2.693 -12.288 1.00 97.12 83 LEU A CA 1
ATOM 671 C C . LEU A 1 83 ? 15.260 -2.784 -11.435 1.00 97.12 83 LEU A C 1
ATOM 673 O O . LEU A 1 83 ? 15.858 -1.752 -11.120 1.00 97.12 83 LEU A O 1
ATOM 677 N N . LEU A 1 84 ? 15.694 -3.994 -11.066 1.00 96.88 84 LEU A N 1
ATOM 678 C CA . LEU A 1 84 ? 16.858 -4.187 -10.197 1.00 96.88 84 LEU A CA 1
ATOM 679 C C . LEU A 1 84 ? 18.124 -3.470 -10.707 1.00 96.88 84 LEU A C 1
ATOM 681 O O . LEU A 1 84 ? 18.695 -2.689 -9.940 1.00 96.88 84 LEU A O 1
ATOM 685 N N . PRO A 1 85 ? 18.590 -3.666 -11.958 1.00 97.44 85 PRO A N 1
ATOM 686 C CA . PRO A 1 85 ? 19.785 -2.986 -12.434 1.00 97.44 85 PRO A CA 1
ATOM 687 C C . PRO A 1 85 ? 19.596 -1.472 -12.563 1.00 97.44 85 PRO A C 1
ATOM 689 O O . PRO A 1 85 ? 20.545 -0.723 -12.342 1.00 97.44 85 PRO A O 1
ATOM 692 N N . LYS A 1 86 ? 18.377 -1.012 -12.869 1.00 97.69 86 LYS A N 1
ATOM 693 C CA . LYS A 1 86 ? 18.056 0.412 -13.034 1.00 97.69 86 LYS A CA 1
ATOM 694 C C . LYS A 1 86 ? 18.070 1.189 -11.720 1.00 97.69 86 LYS A C 1
ATOM 696 O O . LYS A 1 86 ? 18.526 2.325 -11.708 1.00 97.69 86 LYS A O 1
ATOM 701 N N . ALA A 1 87 ? 17.583 0.591 -10.634 1.00 96.06 87 ALA A N 1
ATOM 702 C CA . ALA A 1 87 ? 17.464 1.272 -9.346 1.00 96.06 87 ALA A CA 1
ATOM 703 C C . ALA A 1 87 ? 18.575 0.897 -8.353 1.00 96.06 87 ALA A C 1
ATOM 705 O O . ALA A 1 87 ? 19.100 1.766 -7.664 1.00 96.06 87 ALA A O 1
ATOM 706 N N . MET A 1 88 ? 18.949 -0.384 -8.285 1.00 95.56 88 MET A N 1
ATOM 707 C CA . MET A 1 88 ? 19.845 -0.924 -7.252 1.00 95.56 88 MET A CA 1
ATOM 708 C C . MET A 1 88 ? 21.263 -1.198 -7.763 1.00 95.56 88 MET A C 1
ATOM 710 O O . MET A 1 88 ? 22.140 -1.512 -6.967 1.00 95.56 88 MET A O 1
ATOM 714 N N . GLN A 1 89 ? 21.518 -1.128 -9.074 1.00 96.62 89 GLN A N 1
ATOM 715 C CA . GLN A 1 89 ? 22.849 -1.403 -9.644 1.00 96.62 89 GLN A CA 1
ATOM 716 C C . GLN A 1 89 ? 23.250 -0.403 -10.740 1.00 96.62 89 GLN A C 1
ATOM 718 O O . GLN A 1 89 ? 24.093 -0.717 -11.585 1.00 96.62 89 GLN A O 1
ATOM 723 N N . ALA A 1 90 ? 22.666 0.797 -10.719 1.00 97.19 90 ALA A N 1
ATOM 724 C CA . ALA A 1 90 ? 22.831 1.823 -11.748 1.00 97.19 90 ALA A CA 1
ATOM 725 C C . ALA A 1 90 ? 24.274 2.347 -11.857 1.00 97.19 90 ALA A C 1
ATOM 727 O O . ALA A 1 90 ? 24.749 2.690 -12.938 1.00 97.19 90 ALA A O 1
ATOM 728 N N . ASN A 1 91 ? 24.979 2.405 -10.731 1.00 97.62 91 ASN A N 1
ATOM 729 C CA . ASN A 1 91 ? 26.334 2.937 -10.578 1.00 97.62 91 ASN A CA 1
ATOM 730 C C . ASN A 1 91 ? 27.060 2.225 -9.424 1.00 97.62 91 ASN A C 1
ATOM 732 O O . ASN A 1 91 ? 26.505 1.311 -8.815 1.00 97.62 91 ASN A O 1
ATOM 736 N N . ASP A 1 92 ? 28.307 2.608 -9.152 1.00 97.88 92 ASP A N 1
ATOM 737 C CA . ASP A 1 92 ? 29.122 1.949 -8.124 1.00 97.88 92 ASP A CA 1
ATOM 738 C C . ASP A 1 92 ? 28.514 2.101 -6.722 1.00 97.88 92 ASP A C 1
ATOM 740 O O . ASP A 1 92 ? 28.358 1.098 -6.029 1.00 97.88 92 ASP A O 1
ATOM 744 N N . ASP A 1 93 ? 28.022 3.291 -6.362 1.00 97.38 93 ASP A N 1
ATOM 745 C CA . ASP A 1 93 ? 27.396 3.536 -5.053 1.00 97.38 93 ASP A CA 1
ATOM 746 C C . ASP A 1 93 ? 26.162 2.649 -4.818 1.00 97.38 93 ASP A C 1
ATOM 748 O O . ASP A 1 93 ? 25.999 2.037 -3.760 1.00 97.38 93 ASP A O 1
ATOM 752 N N . THR A 1 94 ? 25.277 2.549 -5.815 1.00 97.56 94 THR A N 1
ATOM 753 C CA . THR A 1 94 ? 24.076 1.700 -5.724 1.00 97.56 94 THR A CA 1
ATOM 754 C C . THR A 1 94 ? 24.443 0.219 -5.693 1.00 97.56 94 THR A C 1
ATOM 756 O O . THR A 1 94 ? 23.874 -0.521 -4.891 1.00 97.56 94 THR A O 1
ATOM 759 N N . ARG A 1 95 ? 25.447 -0.212 -6.474 1.00 96.94 95 ARG A N 1
ATOM 760 C CA . ARG A 1 95 ? 25.969 -1.589 -6.434 1.00 96.94 95 ARG A CA 1
ATOM 761 C C . ARG A 1 95 ? 26.543 -1.952 -5.069 1.00 96.94 95 ARG A C 1
ATOM 763 O O . ARG A 1 95 ? 26.271 -3.053 -4.584 1.00 96.94 95 ARG A O 1
ATOM 770 N N . ASP A 1 96 ? 27.294 -1.051 -4.450 1.00 96.12 96 ASP A N 1
ATOM 771 C CA . ASP A 1 96 ? 27.868 -1.258 -3.122 1.00 96.12 96 ASP A CA 1
ATOM 772 C C . ASP A 1 96 ? 26.779 -1.322 -2.048 1.00 96.12 96 ASP A C 1
ATOM 774 O O . ASP A 1 96 ? 26.825 -2.188 -1.166 1.00 96.12 96 ASP A O 1
ATOM 778 N N . LEU A 1 97 ? 25.752 -0.470 -2.148 1.00 95.94 97 LEU A N 1
ATOM 779 C CA . LEU A 1 97 ? 24.600 -0.501 -1.245 1.00 95.94 97 LEU A CA 1
ATOM 780 C C . LEU A 1 97 ? 23.825 -1.812 -1.407 1.00 95.94 97 LEU A C 1
ATOM 782 O O . LEU A 1 97 ? 23.561 -2.502 -0.420 1.00 95.94 97 LEU A O 1
ATOM 786 N N . TRP A 1 98 ? 23.531 -2.217 -2.645 1.00 95.44 98 TRP A N 1
ATOM 787 C CA . TRP A 1 98 ? 22.885 -3.495 -2.944 1.00 95.44 98 TRP A CA 1
ATOM 788 C C . TRP A 1 98 ? 23.698 -4.687 -2.430 1.00 95.44 98 TRP A C 1
ATOM 790 O O . TRP A 1 98 ? 23.137 -5.646 -1.899 1.00 95.44 98 TRP A O 1
ATOM 800 N N . ALA A 1 99 ? 25.028 -4.642 -2.540 1.00 93.62 99 ALA A N 1
ATOM 801 C CA . ALA A 1 99 ? 25.895 -5.711 -2.063 1.00 93.62 99 ALA A CA 1
ATOM 802 C C . ALA A 1 99 ? 25.817 -5.915 -0.541 1.00 93.62 99 ALA A C 1
ATOM 804 O O . ALA A 1 99 ? 25.964 -7.058 -0.089 1.00 93.62 99 ALA A O 1
ATOM 805 N N . GLN A 1 100 ? 25.574 -4.844 0.220 1.00 91.94 100 GLN A N 1
ATOM 806 C CA . GLN A 1 100 ? 25.317 -4.893 1.660 1.00 91.94 100 GLN A CA 1
ATOM 807 C C . GLN A 1 100 ? 23.890 -5.368 1.950 1.00 91.94 100 GLN A C 1
ATOM 809 O O . GLN A 1 100 ? 23.712 -6.351 2.672 1.00 91.94 100 GLN A O 1
ATOM 814 N N . LEU A 1 101 ? 22.896 -4.733 1.323 1.00 92.50 101 LEU A N 1
ATOM 815 C CA . LEU A 1 101 ? 21.475 -5.028 1.507 1.00 92.50 101 LEU A CA 1
ATOM 816 C C . LEU A 1 101 ? 21.141 -6.494 1.210 1.00 92.50 101 LEU A C 1
ATOM 818 O O . LEU A 1 101 ? 20.508 -7.154 2.026 1.00 92.50 101 LEU A O 1
ATOM 822 N N . ARG A 1 102 ? 21.604 -7.045 0.079 1.00 91.19 102 ARG A N 1
ATOM 823 C CA . ARG A 1 102 ? 21.254 -8.409 -0.368 1.00 91.19 102 ARG A CA 1
ATOM 824 C C . ARG A 1 102 ? 21.616 -9.510 0.633 1.00 91.19 102 ARG A C 1
ATOM 826 O O . ARG A 1 102 ? 21.031 -10.585 0.600 1.00 91.19 102 ARG A O 1
ATOM 833 N N . ARG A 1 103 ? 22.613 -9.272 1.494 1.00 89.69 103 ARG A N 1
ATOM 834 C CA . ARG A 1 103 ? 23.052 -10.224 2.533 1.00 89.69 103 ARG A CA 1
ATOM 835 C C . ARG A 1 103 ? 22.162 -10.192 3.775 1.00 89.69 103 ARG A C 1
ATOM 837 O O . ARG A 1 103 ? 22.318 -11.043 4.640 1.00 89.69 103 ARG A O 1
ATOM 844 N N . ARG A 1 104 ? 21.295 -9.186 3.854 1.00 90.19 104 ARG A N 1
ATOM 845 C CA . ARG A 1 104 ? 20.516 -8.781 5.020 1.00 90.19 104 ARG A CA 1
ATOM 846 C C . ARG A 1 104 ? 19.058 -8.493 4.673 1.00 90.19 104 ARG A C 1
ATOM 848 O O . ARG A 1 104 ? 18.373 -7.758 5.371 1.00 90.19 104 ARG A O 1
ATOM 855 N N . LEU A 1 105 ? 18.571 -8.991 3.538 1.00 90.50 105 LEU A N 1
ATOM 856 C CA . LEU A 1 105 ? 17.184 -8.728 3.156 1.00 90.50 105 LEU A CA 1
ATOM 857 C C . LEU A 1 105 ? 16.224 -9.285 4.215 1.00 90.50 105 LEU A C 1
ATOM 859 O O . LEU A 1 105 ? 15.301 -8.583 4.602 1.00 90.50 105 LEU A O 1
ATOM 863 N N . ASP A 1 106 ? 16.516 -10.467 4.757 1.00 92.38 106 ASP A N 1
ATOM 864 C CA . ASP A 1 106 ? 15.646 -11.177 5.706 1.00 92.38 106 ASP A CA 1
ATOM 865 C C . ASP A 1 106 ? 15.429 -10.432 7.038 1.00 92.38 106 ASP A C 1
ATOM 867 O O . ASP A 1 106 ? 14.401 -10.614 7.692 1.00 92.38 106 ASP A O 1
ATOM 871 N N . ASP A 1 107 ? 16.362 -9.557 7.427 1.00 93.00 107 ASP A N 1
ATOM 872 C CA . ASP A 1 107 ? 16.290 -8.697 8.614 1.00 93.00 107 ASP A CA 1
ATOM 873 C C . ASP A 1 107 ? 16.056 -7.209 8.287 1.00 93.00 107 ASP A C 1
ATOM 875 O O . ASP A 1 107 ? 16.026 -6.376 9.196 1.00 93.00 107 ASP A O 1
ATOM 879 N N . THR A 1 108 ? 15.863 -6.860 7.009 1.00 93.88 108 THR A N 1
ATOM 880 C CA . THR A 1 108 ? 15.671 -5.473 6.569 1.00 93.88 108 THR A CA 1
ATOM 881 C C . THR A 1 108 ? 14.200 -5.122 6.369 1.00 93.88 108 THR A C 1
ATOM 883 O O . THR A 1 108 ? 13.442 -5.813 5.686 1.00 93.88 108 THR A O 1
ATOM 886 N N . ARG A 1 109 ? 13.817 -3.961 6.899 1.00 95.19 109 ARG A N 1
ATOM 887 C CA . ARG A 1 109 ? 12.597 -3.239 6.539 1.00 95.19 109 ARG A CA 1
ATOM 888 C C . ARG A 1 109 ? 12.853 -2.345 5.325 1.00 95.19 109 ARG A C 1
ATOM 890 O O . ARG A 1 109 ? 13.813 -1.584 5.309 1.00 95.19 109 ARG A O 1
ATOM 897 N N . ILE A 1 110 ? 11.976 -2.392 4.332 1.00 95.56 110 ILE A N 1
ATOM 898 C CA . ILE A 1 110 ? 12.003 -1.512 3.162 1.00 95.56 110 ILE A CA 1
ATOM 899 C C . ILE A 1 110 ? 10.874 -0.487 3.288 1.00 95.56 110 ILE A C 1
ATOM 901 O O . ILE A 1 110 ? 9.712 -0.846 3.471 1.00 95.56 110 ILE A O 1
ATOM 905 N N . GLU A 1 111 ? 11.215 0.792 3.175 1.00 94.94 111 GLU A N 1
ATOM 906 C CA . GLU A 1 111 ? 10.282 1.915 3.169 1.00 94.94 111 GLU A CA 1
ATOM 907 C C . GLU A 1 111 ? 10.366 2.635 1.824 1.00 94.94 111 GLU A C 1
ATOM 909 O O . GLU A 1 111 ? 11.412 3.165 1.458 1.00 94.94 111 GLU A O 1
ATOM 914 N N . ILE A 1 112 ? 9.265 2.663 1.083 1.00 93.75 112 ILE A N 1
ATOM 915 C CA . ILE A 1 112 ? 9.140 3.397 -0.176 1.00 93.75 112 ILE A CA 1
ATOM 916 C C . ILE A 1 112 ? 8.463 4.725 0.131 1.00 93.75 112 ILE A C 1
ATOM 918 O O . ILE A 1 112 ? 7.292 4.759 0.508 1.00 93.75 112 ILE A O 1
ATOM 922 N N . GLU A 1 113 ? 9.185 5.820 -0.043 1.00 91.62 113 GLU A N 1
ATOM 923 C CA . GLU A 1 113 ? 8.658 7.171 0.087 1.00 91.62 113 GLU A CA 1
ATOM 924 C C . GLU A 1 113 ? 8.345 7.733 -1.294 1.00 91.62 113 GLU A C 1
ATOM 926 O O . GLU A 1 113 ? 9.228 7.917 -2.132 1.00 91.62 113 GLU A O 1
ATOM 931 N N . THR A 1 114 ? 7.069 8.007 -1.536 1.00 85.00 114 THR A N 1
ATOM 932 C CA . THR A 1 114 ? 6.588 8.528 -2.815 1.00 85.00 114 THR A CA 1
ATOM 933 C C . THR A 1 114 ? 5.402 9.456 -2.586 1.00 85.00 114 THR A C 1
ATOM 935 O O . THR A 1 114 ? 4.665 9.317 -1.603 1.00 85.00 114 THR A O 1
ATOM 938 N N . SER A 1 115 ? 5.227 10.433 -3.474 1.00 77.31 115 SER A N 1
ATOM 939 C CA . SER A 1 115 ? 4.005 11.231 -3.491 1.00 77.31 115 SER A CA 1
ATOM 940 C C . SER A 1 115 ? 2.812 10.375 -3.937 1.00 77.31 115 SER A C 1
ATOM 942 O O . SER A 1 115 ? 2.973 9.365 -4.619 1.00 77.31 115 SER A O 1
ATOM 944 N N . VAL A 1 116 ? 1.589 10.781 -3.580 1.00 70.75 116 VAL A N 1
ATOM 945 C CA . VAL A 1 116 ? 0.364 10.047 -3.967 1.00 70.75 116 VAL A CA 1
ATOM 946 C C . VAL A 1 116 ? 0.237 9.925 -5.486 1.00 70.75 116 VAL A C 1
ATOM 948 O O . VAL A 1 116 ? -0.156 8.871 -5.975 1.00 70.75 116 VAL A O 1
ATOM 951 N N . ALA A 1 117 ? 0.594 10.980 -6.225 1.00 71.19 117 ALA A N 1
ATOM 952 C CA . ALA A 1 117 ? 0.532 10.977 -7.682 1.00 71.19 117 ALA A CA 1
ATOM 953 C C . ALA A 1 117 ? 1.483 9.932 -8.277 1.00 71.19 117 ALA A C 1
ATOM 955 O O . ALA A 1 117 ? 1.115 9.217 -9.191 1.00 71.19 117 ALA A O 1
ATOM 956 N N . GLU A 1 118 ? 2.691 9.791 -7.739 1.00 75.38 118 GLU A N 1
ATOM 957 C CA . GLU A 1 118 ? 3.717 8.927 -8.328 1.00 75.38 118 GLU A CA 1
ATOM 958 C C . GLU A 1 118 ? 3.700 7.494 -7.772 1.00 75.38 118 GLU A C 1
ATOM 960 O O . GLU A 1 118 ? 4.528 6.664 -8.167 1.00 75.38 118 GLU A O 1
ATOM 965 N N . ALA A 1 119 ? 2.776 7.188 -6.856 1.00 75.94 119 ALA A N 1
ATOM 966 C CA . ALA A 1 119 ? 2.740 5.914 -6.153 1.00 75.94 119 ALA A CA 1
ATOM 967 C C . ALA A 1 119 ? 2.573 4.722 -7.110 1.00 75.94 119 ALA A C 1
ATOM 969 O O . ALA A 1 119 ? 3.175 3.674 -6.903 1.00 75.94 119 ALA A O 1
ATOM 970 N N . THR A 1 120 ? 1.823 4.863 -8.196 1.00 80.06 120 THR A N 1
ATOM 971 C CA . THR A 1 120 ? 1.583 3.763 -9.145 1.00 80.06 120 THR A CA 1
ATOM 972 C C . THR A 1 120 ? 2.634 3.657 -10.250 1.00 80.06 120 THR A C 1
ATOM 974 O O . THR A 1 120 ? 2.604 2.710 -11.034 1.00 80.06 120 THR A O 1
ATOM 977 N N . SER A 1 121 ? 3.591 4.590 -10.312 1.00 86.56 121 SER A N 1
ATOM 978 C CA . SER A 1 121 ? 4.564 4.679 -11.407 1.00 86.56 121 SER A CA 1
ATOM 979 C C . SER A 1 121 ? 5.592 3.550 -11.407 1.00 86.56 121 SER A C 1
ATOM 981 O O . SER A 1 121 ? 5.962 3.047 -12.469 1.00 86.56 121 SER A O 1
ATOM 983 N N . ILE A 1 122 ? 6.077 3.160 -10.224 1.00 92.56 122 ILE A N 1
ATOM 984 C CA . ILE A 1 122 ? 7.109 2.129 -10.069 1.00 92.56 122 ILE A CA 1
ATOM 985 C C . ILE A 1 122 ? 6.603 1.045 -9.107 1.00 92.56 122 ILE A C 1
ATOM 987 O O . ILE A 1 122 ? 6.339 1.337 -7.933 1.00 92.56 122 ILE A O 1
ATOM 991 N N . PRO A 1 123 ? 6.495 -0.215 -9.568 1.00 93.50 123 PRO A N 1
ATOM 992 C CA . PRO A 1 123 ? 6.121 -1.343 -8.728 1.00 93.50 123 PRO A CA 1
ATOM 993 C C . PRO A 1 123 ? 7.360 -1.884 -7.999 1.00 93.50 123 PRO A C 1
ATOM 995 O O . PRO A 1 123 ? 7.891 -2.941 -8.334 1.00 93.50 123 PRO A O 1
ATOM 998 N N . TRP A 1 124 ? 7.859 -1.131 -7.016 1.00 95.12 124 TRP A N 1
ATOM 999 C CA . TRP A 1 124 ? 9.027 -1.488 -6.195 1.00 95.12 124 TRP A CA 1
ATOM 1000 C C . TRP A 1 124 ? 8.919 -2.880 -5.557 1.00 95.12 124 TRP A C 1
ATOM 1002 O O . TRP A 1 124 ? 9.924 -3.563 -5.368 1.00 95.12 124 TRP A O 1
ATOM 1012 N N . GLU A 1 125 ? 7.692 -3.309 -5.268 1.00 94.25 125 GLU A N 1
ATOM 1013 C CA . GLU A 1 125 ? 7.333 -4.629 -4.757 1.00 94.25 125 GLU A CA 1
ATOM 1014 C C . GLU A 1 125 ? 7.797 -5.763 -5.681 1.00 94.25 125 GLU A C 1
ATOM 1016 O O . GLU A 1 125 ? 8.125 -6.854 -5.211 1.00 94.25 125 GLU A O 1
ATOM 1021 N N . LEU A 1 126 ? 7.842 -5.500 -6.991 1.00 94.94 126 LEU A N 1
ATOM 1022 C CA . LEU A 1 126 ? 8.203 -6.488 -7.997 1.00 94.94 126 LEU A CA 1
ATOM 1023 C C . LEU A 1 126 ? 9.703 -6.651 -8.172 1.00 94.94 126 LEU A C 1
ATOM 1025 O O . LEU A 1 126 ? 10.075 -7.634 -8.800 1.00 94.94 126 LEU A O 1
ATOM 1029 N N . ILE A 1 127 ? 10.562 -5.758 -7.650 1.00 96.38 127 ILE A N 1
ATOM 1030 C CA . ILE A 1 127 ? 12.017 -5.894 -7.833 1.00 96.38 127 ILE A CA 1
ATOM 1031 C C . ILE A 1 127 ? 12.432 -7.317 -7.465 1.00 96.38 127 ILE A C 1
ATOM 1033 O O . ILE A 1 127 ? 12.113 -7.816 -6.384 1.00 96.38 127 ILE A O 1
ATOM 1037 N N . HIS A 1 128 ? 13.138 -7.960 -8.388 1.00 95.50 128 HIS A N 1
ATOM 1038 C CA . HIS A 1 128 ? 13.415 -9.383 -8.341 1.00 95.50 128 HIS A CA 1
ATOM 1039 C C . HIS A 1 128 ? 14.912 -9.629 -8.499 1.00 95.50 128 HIS A C 1
ATOM 1041 O O . HIS A 1 128 ? 15.527 -9.101 -9.427 1.00 95.50 128 HIS A O 1
ATOM 1047 N N . ASP A 1 129 ? 15.511 -10.407 -7.591 1.00 93.69 129 ASP A N 1
ATOM 1048 C CA . ASP A 1 129 ? 16.925 -10.773 -7.688 1.00 93.69 129 ASP A CA 1
ATOM 1049 C C . ASP A 1 129 ? 17.087 -12.067 -8.499 1.00 93.69 129 ASP A C 1
ATOM 1051 O O . ASP A 1 129 ? 16.867 -13.149 -7.945 1.00 93.69 129 ASP A O 1
ATOM 1055 N N . PRO A 1 130 ? 17.555 -12.005 -9.763 1.00 92.38 130 PRO A N 1
ATOM 1056 C CA . PRO A 1 130 ? 17.709 -13.191 -10.605 1.00 92.38 130 PRO A CA 1
ATOM 1057 C C . PRO A 1 130 ? 18.752 -14.184 -10.070 1.00 92.38 130 PRO A C 1
ATOM 1059 O O . PRO A 1 130 ? 18.827 -15.310 -10.550 1.00 92.38 130 PRO A O 1
ATOM 1062 N N . LYS A 1 131 ? 19.587 -13.797 -9.091 1.00 90.94 131 LYS A N 1
ATOM 1063 C CA . LYS A 1 131 ? 20.537 -14.721 -8.449 1.00 90.94 131 LYS A CA 1
ATOM 1064 C C . LYS A 1 131 ? 19.877 -15.628 -7.420 1.00 90.94 131 LYS A C 1
ATOM 1066 O O . LYS A 1 131 ? 20.411 -16.700 -7.151 1.00 90.94 131 LYS A O 1
ATOM 1071 N N . THR A 1 132 ? 18.790 -15.172 -6.803 1.00 90.00 132 THR A N 1
ATOM 1072 C CA . THR A 1 132 ? 18.053 -15.947 -5.794 1.00 90.00 132 THR A CA 1
ATOM 1073 C C . THR A 1 132 ? 16.694 -16.414 -6.288 1.00 90.00 132 THR A C 1
ATOM 1075 O O . THR A 1 132 ? 16.126 -17.294 -5.657 1.00 90.00 132 THR A O 1
ATOM 1078 N N . ASP A 1 133 ? 16.223 -15.869 -7.413 1.00 91.50 133 ASP A N 1
ATOM 1079 C CA . ASP A 1 133 ? 14.903 -16.119 -7.994 1.00 91.50 133 ASP A CA 1
ATOM 1080 C C . ASP A 1 133 ? 13.757 -15.733 -7.038 1.00 91.50 133 ASP A C 1
ATOM 1082 O O . ASP A 1 133 ? 12.723 -16.391 -6.955 1.00 91.50 133 ASP A O 1
ATOM 1086 N N . VAL A 1 134 ? 13.953 -14.658 -6.259 1.00 89.88 134 VAL A N 1
ATOM 1087 C CA . VAL A 1 134 ? 12.960 -14.155 -5.297 1.00 89.88 134 VAL A CA 1
ATOM 1088 C C . VAL A 1 134 ? 12.827 -12.633 -5.381 1.00 89.88 134 VAL A C 1
ATOM 1090 O O . VAL A 1 134 ? 13.814 -11.903 -5.520 1.00 89.88 134 VAL A O 1
ATOM 1093 N N . SER A 1 135 ? 11.589 -12.145 -5.258 1.00 91.81 135 SER A N 1
ATOM 1094 C CA . SER A 1 135 ? 11.277 -10.715 -5.165 1.00 91.81 135 SER A CA 1
ATOM 1095 C C . SER A 1 135 ? 11.615 -10.133 -3.791 1.00 91.81 135 SER A C 1
ATOM 1097 O O . SER A 1 135 ? 11.446 -10.794 -2.766 1.00 91.81 135 SER A O 1
ATOM 1099 N N . LEU A 1 136 ? 12.041 -8.865 -3.743 1.00 90.56 136 LEU A N 1
ATOM 1100 C CA . LEU A 1 136 ? 12.414 -8.191 -2.491 1.00 90.56 136 LEU A CA 1
ATOM 1101 C C . LEU A 1 136 ? 11.270 -8.210 -1.476 1.00 90.56 136 LEU A C 1
ATOM 1103 O O . LEU A 1 136 ? 11.521 -8.455 -0.299 1.00 90.56 136 LEU A O 1
ATOM 1107 N N . ALA A 1 137 ? 10.029 -8.016 -1.930 1.00 91.94 137 ALA A N 1
ATOM 1108 C CA . ALA A 1 137 ? 8.843 -8.028 -1.076 1.00 91.94 137 ALA A CA 1
ATOM 1109 C C . ALA A 1 137 ? 8.636 -9.352 -0.315 1.00 91.94 137 ALA A C 1
ATOM 1111 O O . ALA A 1 137 ? 8.011 -9.347 0.739 1.00 91.94 137 ALA A O 1
ATOM 1112 N N . LEU A 1 138 ? 9.159 -10.471 -0.832 1.00 92.25 138 LEU A N 1
ATOM 1113 C CA . LEU A 1 138 ? 9.031 -11.799 -0.220 1.00 92.25 138 LEU A CA 1
ATOM 1114 C C . LEU A 1 138 ? 10.216 -12.166 0.687 1.00 92.25 138 LEU A C 1
ATOM 1116 O O . LEU A 1 138 ? 10.141 -13.149 1.420 1.00 92.25 138 LEU A O 1
ATOM 1120 N N . ARG A 1 139 ? 11.317 -11.408 0.615 1.00 92.25 139 ARG A N 1
ATOM 1121 C CA . ARG A 1 139 ? 12.521 -11.601 1.440 1.00 92.25 139 ARG A CA 1
ATOM 1122 C C . ARG A 1 139 ? 12.597 -10.600 2.584 1.00 92.25 139 ARG A C 1
ATOM 1124 O O . ARG A 1 139 ? 13.007 -10.966 3.674 1.00 92.25 139 ARG A O 1
ATOM 1131 N N . ALA A 1 140 ? 12.239 -9.344 2.328 1.00 93.88 140 ALA A N 1
ATOM 1132 C CA . ALA A 1 140 ? 12.277 -8.286 3.326 1.00 93.88 140 ALA A CA 1
ATOM 1133 C C . ALA A 1 140 ? 11.398 -8.629 4.536 1.00 93.88 140 ALA A C 1
ATOM 1135 O O . ALA A 1 140 ? 10.301 -9.159 4.374 1.00 93.88 140 ALA A O 1
ATOM 1136 N N . THR A 1 141 ? 11.828 -8.251 5.744 1.00 93.88 141 THR A N 1
ATOM 1137 C CA . THR A 1 141 ? 10.992 -8.399 6.950 1.00 93.88 141 THR A CA 1
ATOM 1138 C C . THR A 1 141 ? 9.668 -7.643 6.803 1.00 93.88 141 THR A C 1
ATOM 1140 O O . THR A 1 141 ? 8.634 -8.063 7.314 1.00 93.88 141 THR A O 1
ATOM 1143 N N . ALA A 1 142 ? 9.711 -6.495 6.127 1.00 93.06 142 ALA A N 1
ATOM 1144 C CA . ALA A 1 142 ? 8.543 -5.719 5.749 1.00 93.06 142 ALA A CA 1
ATOM 1145 C C . ALA A 1 142 ? 8.880 -4.851 4.537 1.00 93.06 142 ALA A C 1
ATOM 1147 O O . ALA A 1 142 ? 9.990 -4.328 4.447 1.00 93.06 142 ALA A O 1
ATOM 1148 N N . LEU A 1 143 ? 7.905 -4.632 3.662 1.00 94.25 143 LEU A N 1
ATOM 1149 C CA . LEU A 1 143 ? 7.958 -3.618 2.617 1.00 94.25 143 LEU A CA 1
ATOM 1150 C C . LEU A 1 143 ? 6.717 -2.743 2.761 1.00 94.25 143 LEU A C 1
ATOM 1152 O O . LEU A 1 143 ? 5.593 -3.237 2.711 1.00 94.25 143 LEU A O 1
ATOM 1156 N N . VAL A 1 144 ? 6.924 -1.450 3.000 1.00 91.81 144 VAL A N 1
ATOM 1157 C CA . VAL A 1 144 ? 5.840 -0.490 3.218 1.00 91.81 144 VAL A CA 1
ATOM 1158 C C . VAL A 1 144 ? 5.981 0.710 2.297 1.00 91.81 144 VAL A C 1
ATOM 1160 O O . VAL A 1 144 ? 7.090 1.132 1.974 1.00 91.81 144 VAL A O 1
ATOM 1163 N N . ARG A 1 145 ? 4.848 1.311 1.937 1.00 88.00 145 ARG A N 1
ATOM 1164 C CA . ARG A 1 145 ? 4.804 2.649 1.345 1.00 88.00 145 ARG A CA 1
ATOM 1165 C C . ARG A 1 145 ? 4.516 3.668 2.439 1.00 88.00 145 ARG A C 1
ATOM 1167 O O . ARG A 1 145 ? 3.598 3.485 3.234 1.00 88.00 145 ARG A O 1
ATOM 1174 N N . SER A 1 146 ? 5.319 4.720 2.487 1.00 81.19 146 SER A N 1
ATOM 1175 C CA . SER A 1 146 ? 5.222 5.809 3.450 1.00 81.19 146 SER A CA 1
ATOM 1176 C C . SER A 1 146 ? 5.005 7.127 2.718 1.00 81.19 146 SER A C 1
ATOM 1178 O O . SER A 1 146 ? 5.553 7.359 1.641 1.00 81.19 146 SER A O 1
ATOM 1180 N N . HIS A 1 147 ? 4.216 8.007 3.327 1.00 71.94 147 HIS A N 1
ATOM 1181 C CA . HIS A 1 147 ? 4.076 9.384 2.881 1.00 71.94 147 HIS A CA 1
ATOM 1182 C C . HIS A 1 147 ? 4.826 10.285 3.862 1.00 71.94 147 HIS A C 1
ATOM 1184 O O . HIS A 1 147 ? 4.463 10.388 5.035 1.00 71.94 147 HIS A O 1
ATOM 1190 N N . SER A 1 148 ? 5.876 10.951 3.387 1.00 60.38 148 SER A N 1
ATOM 1191 C CA . SER A 1 148 ? 6.758 11.778 4.220 1.00 60.38 148 SER A CA 1
ATOM 1192 C C . SER A 1 148 ? 6.084 13.057 4.747 1.00 60.38 148 SER A C 1
ATOM 1194 O O . SER A 1 148 ? 6.589 13.676 5.685 1.00 60.38 148 SER A O 1
ATOM 1196 N N . GLN A 1 149 ? 4.912 13.427 4.211 1.00 64.38 149 GLN A N 1
ATOM 1197 C CA . GLN A 1 149 ? 4.147 14.623 4.585 1.00 64.38 149 GLN A CA 1
ATOM 1198 C C . GLN A 1 149 ? 2.728 14.285 5.067 1.00 64.38 149 GLN A C 1
ATOM 1200 O O . GLN A 1 149 ? 1.736 14.624 4.424 1.00 64.38 149 GLN A O 1
ATOM 1205 N N . ALA A 1 150 ? 2.592 13.577 6.188 1.00 63.66 150 ALA A N 1
ATOM 1206 C CA . ALA A 1 150 ? 1.288 13.479 6.848 1.00 63.66 150 ALA A CA 1
ATOM 1207 C C . ALA A 1 150 ? 0.895 14.854 7.423 1.00 63.66 150 ALA A C 1
ATOM 1209 O O . ALA A 1 150 ? 1.686 15.458 8.148 1.00 63.66 150 ALA A O 1
ATOM 1210 N N . ALA A 1 151 ? -0.318 15.335 7.123 1.00 67.12 151 ALA A N 1
ATOM 1211 C CA . ALA A 1 151 ? -0.829 16.609 7.647 1.00 67.12 151 ALA A CA 1
ATOM 1212 C C . ALA A 1 151 ? -0.870 16.628 9.187 1.00 67.12 151 ALA A C 1
ATOM 1214 O O . ALA A 1 151 ? -0.611 17.651 9.815 1.00 67.12 151 ALA A O 1
ATOM 1215 N N . GLN A 1 152 ? -1.133 15.467 9.786 1.00 67.25 152 GLN A N 1
ATOM 1216 C CA . GLN A 1 152 ? -1.031 15.224 11.215 1.00 67.25 152 GLN A CA 1
ATOM 1217 C C . GLN A 1 152 ? -0.488 13.812 11.426 1.00 67.25 152 GLN A C 1
ATOM 1219 O O . GLN A 1 152 ? -0.917 12.870 10.758 1.00 67.25 152 GLN A O 1
ATOM 1224 N N . ARG A 1 153 ? 0.477 13.652 12.338 1.00 68.81 153 ARG A N 1
ATOM 1225 C CA . ARG A 1 153 ? 0.930 12.317 12.743 1.00 68.81 153 ARG A CA 1
ATOM 1226 C C . ARG A 1 153 ? -0.087 11.744 13.731 1.00 68.81 153 ARG A C 1
ATOM 1228 O O . ARG A 1 153 ? -0.367 12.428 14.717 1.00 68.81 153 ARG A O 1
ATOM 1235 N N . PRO A 1 154 ? -0.632 10.538 13.496 1.00 68.31 154 PRO A N 1
ATOM 1236 C CA . PRO A 1 154 ? -1.498 9.908 14.477 1.00 68.31 154 PRO A CA 1
ATOM 1237 C C . PRO A 1 154 ? -0.693 9.612 15.743 1.00 68.31 154 PRO A C 1
ATOM 1239 O O . PRO A 1 154 ? 0.474 9.213 15.675 1.00 68.31 154 PRO A O 1
ATOM 1242 N N . GLU A 1 155 ? -1.316 9.795 16.902 1.00 71.56 155 GLU A N 1
ATOM 1243 C CA . GLU A 1 155 ? -0.769 9.257 18.140 1.00 71.56 155 GLU A CA 1
ATOM 1244 C C . GLU A 1 155 ? -0.937 7.742 18.094 1.00 71.56 155 GLU A C 1
ATOM 1246 O O . GLU A 1 155 ? -2.047 7.238 17.918 1.00 71.56 155 GLU A O 1
ATOM 1251 N N . LEU A 1 156 ? 0.167 7.000 18.182 1.00 69.75 156 LEU A N 1
ATOM 1252 C CA . LEU A 1 156 ? 0.084 5.549 18.290 1.00 69.75 156 LEU A CA 1
ATOM 1253 C C . LEU A 1 156 ? -0.530 5.196 19.647 1.00 69.75 156 LEU A C 1
ATOM 1255 O O . LEU A 1 156 ? -0.166 5.828 20.647 1.00 69.75 156 LEU A O 1
ATOM 1259 N N . PRO A 1 157 ? -1.413 4.184 19.717 1.00 64.19 157 PRO A N 1
ATOM 1260 C CA . PRO A 1 157 ? -1.982 3.778 20.985 1.00 64.19 157 PRO A CA 1
ATOM 1261 C C . PRO A 1 157 ? -0.837 3.362 21.898 1.00 64.19 157 PRO A C 1
ATOM 1263 O O . PRO A 1 157 ? 0.027 2.569 21.509 1.00 64.19 157 PRO A O 1
ATOM 1266 N N . ARG A 1 158 ? -0.818 3.882 23.124 1.00 61.97 158 ARG A N 1
ATOM 1267 C CA . ARG A 1 158 ? 0.015 3.270 24.154 1.00 61.97 158 ARG A CA 1
ATOM 1268 C C . ARG A 1 158 ? -0.612 1.916 24.434 1.00 61.97 158 ARG A C 1
ATOM 1270 O O . ARG A 1 158 ? -1.789 1.853 24.771 1.00 61.97 158 ARG A O 1
ATOM 1277 N N . ALA A 1 159 ? 0.152 0.844 24.247 1.00 55.78 159 ALA A N 1
ATOM 1278 C CA . ALA A 1 159 ? -0.272 -0.507 24.590 1.00 55.78 159 ALA A CA 1
ATOM 1279 C C . ALA A 1 159 ? -0.362 -0.647 26.124 1.00 55.78 159 ALA A C 1
ATOM 1281 O O . ALA A 1 159 ? 0.444 -1.328 26.752 1.00 55.78 159 ALA A O 1
ATOM 1282 N N . GLU A 1 160 ? -1.293 0.066 26.753 1.00 60.69 160 GLU A N 1
ATOM 1283 C CA . GLU A 1 160 ? -1.593 -0.033 28.176 1.00 60.69 160 GLU A CA 1
ATOM 1284 C C . GLU A 1 160 ? -2.664 -1.118 28.360 1.00 60.69 160 GLU A C 1
ATOM 1286 O O . GLU A 1 160 ? -3.847 -0.901 28.126 1.00 60.69 160 GLU A O 1
ATOM 1291 N N . THR A 1 161 ? -2.190 -2.324 28.699 1.00 61.81 161 THR A N 1
ATOM 1292 C CA . THR A 1 161 ? -2.887 -3.457 29.350 1.00 61.81 161 THR A CA 1
ATOM 1293 C C . THR A 1 161 ? -4.396 -3.598 29.099 1.00 61.81 161 THR A C 1
ATOM 1295 O O . THR A 1 161 ? -5.190 -3.627 30.039 1.00 61.81 161 THR A O 1
ATOM 1298 N N . GLY A 1 162 ? -4.803 -3.725 27.840 1.00 75.44 162 GLY A N 1
ATOM 1299 C CA . GLY A 1 162 ? -6.179 -4.027 27.458 1.00 75.44 162 GLY A CA 1
ATOM 1300 C C . GLY A 1 162 ? -6.249 -4.583 26.036 1.00 75.44 162 GLY A C 1
ATOM 1301 O O . GLY A 1 162 ? -5.266 -4.479 25.296 1.00 75.44 162 GLY A O 1
ATOM 1302 N N . PRO A 1 163 ? -7.382 -5.186 25.643 1.00 84.56 163 PRO A N 1
ATOM 1303 C CA . PRO A 1 163 ? -7.535 -5.732 24.306 1.00 84.56 163 PRO A CA 1
ATOM 1304 C C . PRO A 1 163 ? -7.482 -4.626 23.246 1.00 84.56 163 PRO A C 1
ATOM 1306 O O . PRO A 1 163 ? -7.983 -3.511 23.430 1.00 84.56 163 PRO A O 1
ATOM 1309 N N . ILE A 1 164 ? -6.912 -4.943 22.088 1.00 86.50 164 ILE A N 1
ATOM 1310 C CA . ILE A 1 164 ? -6.948 -4.078 20.918 1.00 86.50 164 ILE A CA 1
ATOM 1311 C C . ILE A 1 164 ? -8.395 -4.017 20.413 1.00 86.50 164 ILE A C 1
ATOM 1313 O O . ILE A 1 164 ? -8.921 -4.969 19.844 1.00 86.50 164 ILE A O 1
ATOM 1317 N N . ARG A 1 165 ? -9.039 -2.870 20.625 1.00 91.06 165 ARG A N 1
ATOM 1318 C CA . ARG A 1 165 ? -10.382 -2.561 20.130 1.00 91.06 165 ARG A CA 1
ATOM 1319 C C . ARG A 1 165 ? -10.389 -2.277 18.625 1.00 91.06 165 ARG A C 1
ATOM 1321 O O . ARG A 1 165 ? -9.702 -1.362 18.162 1.00 91.06 165 ARG A O 1
ATOM 1328 N N . ILE A 1 166 ? -11.196 -3.031 17.888 1.00 91.50 166 ILE A N 1
ATOM 1329 C CA . ILE A 1 166 ? -11.367 -2.978 16.437 1.00 91.50 166 ILE A CA 1
ATOM 1330 C C . ILE A 1 166 ? -12.837 -2.680 16.131 1.00 91.50 166 ILE A C 1
ATOM 1332 O O . ILE A 1 166 ? -13.722 -3.415 16.567 1.00 91.50 166 ILE A O 1
ATOM 1336 N N . LEU A 1 167 ? -13.094 -1.639 15.341 1.00 94.75 167 LEU A N 1
ATOM 1337 C CA . LEU A 1 167 ? -14.408 -1.368 14.763 1.00 94.75 167 LEU A CA 1
ATOM 1338 C C . LEU A 1 167 ? -14.419 -1.805 13.298 1.00 94.75 167 LEU A C 1
ATOM 1340 O O . LEU A 1 167 ? -13.726 -1.228 12.461 1.00 94.75 167 LEU A O 1
ATOM 1344 N N . LEU A 1 168 ? -15.206 -2.829 12.990 1.00 92.94 168 LEU A N 1
ATOM 1345 C CA . LEU A 1 168 ? -15.340 -3.405 11.657 1.00 92.94 168 LEU A CA 1
ATOM 1346 C C . LEU A 1 168 ? -16.564 -2.821 10.941 1.00 92.94 168 LEU A C 1
ATOM 1348 O O . LEU A 1 168 ? -17.703 -3.085 11.324 1.00 92.94 168 LEU A O 1
ATOM 1352 N N . ALA A 1 169 ? -16.321 -2.043 9.889 1.00 92.38 169 ALA A N 1
ATOM 1353 C CA . ALA A 1 169 ? -17.331 -1.493 8.994 1.00 92.38 169 ALA A CA 1
ATOM 1354 C C . ALA A 1 169 ? -17.385 -2.325 7.709 1.00 92.38 169 ALA A C 1
ATOM 1356 O O . ALA A 1 169 ? -16.462 -2.282 6.897 1.00 92.38 169 ALA A O 1
ATOM 1357 N N . ILE A 1 170 ? -18.468 -3.083 7.533 1.00 89.19 170 ILE A N 1
ATOM 1358 C CA . ILE A 1 170 ? -18.685 -3.900 6.336 1.00 89.19 170 ILE A CA 1
ATOM 1359 C C . ILE A 1 170 ? -19.777 -3.244 5.511 1.00 89.19 170 ILE A C 1
ATOM 1361 O O . ILE A 1 170 ? -20.945 -3.321 5.878 1.00 89.19 170 ILE A O 1
ATOM 1365 N N . CYS A 1 171 ? -19.375 -2.584 4.428 1.00 87.12 171 CYS A N 1
ATOM 1366 C CA . CYS A 1 171 ? -20.274 -1.808 3.580 1.00 87.12 171 CYS A CA 1
ATOM 1367 C C . CYS A 1 171 ? -20.604 -2.615 2.326 1.00 87.12 171 CYS A C 1
ATOM 1369 O O . CYS A 1 171 ? -19.698 -3.016 1.586 1.00 87.12 171 CYS A O 1
ATOM 1371 N N . ARG A 1 172 ? -21.891 -2.887 2.102 1.00 86.62 172 ARG A N 1
ATOM 1372 C CA . ARG A 1 172 ? -22.384 -3.664 0.957 1.00 86.62 172 ARG A CA 1
ATOM 1373 C C . ARG A 1 172 ? -23.542 -2.921 0.286 1.00 86.62 172 ARG A C 1
ATOM 1375 O O . ARG A 1 172 ? -24.682 -3.389 0.325 1.00 86.62 172 ARG A O 1
ATOM 1382 N N . PRO A 1 173 ? -23.282 -1.736 -0.299 1.00 81.69 173 PRO A N 1
ATOM 1383 C CA . PRO A 1 173 ? -24.337 -0.915 -0.880 1.00 81.69 173 PRO A CA 1
ATOM 1384 C C . PRO A 1 173 ? -25.093 -1.624 -2.017 1.00 81.69 173 PRO A C 1
ATOM 1386 O O . PRO A 1 173 ? -26.277 -1.353 -2.204 1.00 81.69 173 PRO A O 1
ATOM 1389 N N . GLY A 1 174 ? -24.446 -2.559 -2.730 1.00 75.75 174 GLY A N 1
ATOM 1390 C CA . GLY A 1 174 ? -25.045 -3.372 -3.794 1.00 75.75 174 GLY A CA 1
ATOM 1391 C C . GLY A 1 174 ? -25.821 -4.603 -3.304 1.00 75.75 174 GLY A C 1
ATOM 1392 O O . GLY A 1 174 ? -26.355 -5.356 -4.125 1.00 75.75 174 GLY A O 1
ATOM 1393 N N . GLY A 1 175 ? -25.892 -4.829 -1.987 1.00 79.31 175 GLY A N 1
ATOM 1394 C CA . GLY A 1 175 ? -26.621 -5.943 -1.382 1.00 79.31 175 GLY A CA 1
ATOM 1395 C C . GLY A 1 175 ? -26.103 -7.304 -1.853 1.00 79.31 175 GLY A C 1
ATOM 1396 O O . GLY A 1 175 ? -24.917 -7.598 -1.734 1.00 79.31 175 GLY A O 1
ATOM 1397 N N . ASP A 1 176 ? -26.993 -8.128 -2.412 1.00 73.00 176 ASP A N 1
ATOM 1398 C CA . ASP A 1 176 ? -26.679 -9.485 -2.893 1.00 73.00 176 ASP A CA 1
ATOM 1399 C C . ASP A 1 176 ? -25.714 -9.516 -4.093 1.00 73.00 176 ASP A C 1
ATOM 1401 O O . ASP A 1 176 ? -25.171 -10.572 -4.419 1.00 73.00 176 ASP A O 1
ATOM 1405 N N . SER A 1 177 ? -25.493 -8.372 -4.751 1.00 68.12 177 SER A N 1
ATOM 1406 C CA . SER A 1 177 ? -24.501 -8.251 -5.830 1.00 68.12 177 SER A CA 1
ATOM 1407 C C . SER A 1 177 ? -23.070 -8.130 -5.301 1.00 68.12 177 SER A C 1
ATOM 1409 O O . SER A 1 177 ? -22.118 -8.294 -6.063 1.00 68.12 177 SER A O 1
ATOM 1411 N N . ASP A 1 178 ? -22.907 -7.847 -4.006 1.00 68.44 178 ASP A N 1
ATOM 1412 C CA . ASP A 1 178 ? -21.604 -7.704 -3.376 1.00 68.44 178 ASP A CA 1
ATOM 1413 C C . ASP A 1 178 ? -21.132 -9.019 -2.736 1.00 68.44 178 ASP A C 1
ATOM 1415 O O . ASP A 1 178 ? -21.914 -9.884 -2.336 1.00 68.44 178 ASP A O 1
ATOM 1419 N N . VAL A 1 179 ? -19.812 -9.163 -2.581 1.00 67.25 179 VAL A N 1
ATOM 1420 C CA . VAL A 1 179 ? -19.213 -10.356 -1.965 1.00 67.25 179 VAL A CA 1
ATOM 1421 C C . VAL A 1 179 ? -19.724 -10.529 -0.522 1.00 67.25 179 VAL A C 1
ATOM 1423 O O . VAL A 1 179 ? -19.591 -9.603 0.283 1.00 67.25 179 VAL A O 1
ATOM 1426 N N . PRO A 1 180 ? -20.246 -11.707 -0.127 1.00 61.09 180 PRO A N 1
ATOM 1427 C CA . PRO A 1 180 ? -20.874 -11.880 1.180 1.00 61.09 180 PRO A CA 1
ATOM 1428 C C . PRO A 1 180 ? -19.953 -11.587 2.378 1.00 61.09 180 PRO A C 1
ATOM 1430 O O . PRO A 1 180 ? -18.859 -12.135 2.489 1.00 61.09 180 PRO A O 1
ATOM 1433 N N . PHE A 1 181 ? -20.478 -10.833 3.352 1.00 54.59 181 PHE A N 1
ATOM 1434 C CA . PHE A 1 181 ? -19.889 -10.460 4.658 1.00 54.59 181 PHE A CA 1
ATOM 1435 C C . PHE A 1 181 ? -19.071 -11.560 5.366 1.00 54.59 181 PHE A C 1
ATOM 1437 O O . PHE A 1 181 ? -18.076 -11.296 6.041 1.00 54.59 181 PHE A O 1
ATOM 1444 N N . ARG A 1 182 ? -19.518 -12.821 5.278 1.00 54.12 182 ARG A N 1
ATOM 1445 C CA . ARG A 1 182 ? -18.963 -13.914 6.090 1.00 54.12 182 ARG A CA 1
ATOM 1446 C C . ARG A 1 182 ? -17.563 -14.340 5.656 1.00 54.12 182 ARG A C 1
ATOM 1448 O O . ARG A 1 182 ? -16.904 -15.007 6.447 1.00 54.12 182 ARG A O 1
ATOM 1455 N N . SER A 1 183 ? -17.093 -13.991 4.460 1.00 61.09 183 SER A N 1
ATOM 1456 C CA . SER A 1 183 ? -15.784 -14.444 3.974 1.00 61.09 183 SER A CA 1
ATOM 1457 C C . SER A 1 183 ? -14.618 -13.781 4.717 1.00 61.09 183 SER A C 1
ATOM 1459 O O . SER A 1 183 ? -13.719 -14.491 5.154 1.00 61.09 183 SER A O 1
ATOM 1461 N N . VAL A 1 184 ? -14.660 -12.465 4.944 1.00 62.41 184 VAL A N 1
ATOM 1462 C CA . VAL A 1 184 ? -13.543 -11.694 5.528 1.00 62.41 184 VAL A CA 1
ATOM 1463 C C . VAL A 1 184 ? -13.593 -11.692 7.056 1.00 62.41 184 VAL A C 1
ATOM 1465 O O . VAL A 1 184 ? -12.627 -12.076 7.715 1.00 62.41 184 VAL A O 1
ATOM 1468 N N . ALA A 1 185 ? -14.749 -11.360 7.642 1.00 63.38 185 ALA A N 1
ATOM 1469 C CA . ALA A 1 185 ? -14.918 -11.327 9.096 1.00 63.38 185 ALA A CA 1
ATOM 1470 C C . ALA A 1 185 ? -14.646 -12.693 9.753 1.00 63.38 185 ALA A C 1
ATOM 1472 O O . ALA A 1 185 ? -14.060 -12.759 10.833 1.00 63.38 185 ALA A O 1
ATOM 1473 N N . SER A 1 186 ? -15.020 -13.801 9.096 1.00 64.00 186 SER A N 1
ATOM 1474 C CA . SER A 1 186 ? -14.751 -15.138 9.638 1.00 64.00 186 SER A CA 1
ATOM 1475 C C . SER A 1 186 ? -13.270 -15.508 9.610 1.00 64.00 186 SER A C 1
ATOM 1477 O O . SER A 1 186 ? -12.834 -16.238 10.494 1.00 64.00 186 SER A O 1
ATOM 1479 N N . GLN A 1 187 ? -12.491 -15.003 8.648 1.00 67.50 187 GLN A N 1
ATOM 1480 C CA . GLN A 1 187 ? -11.041 -15.216 8.600 1.00 67.50 187 GLN A CA 1
ATOM 1481 C C . GLN A 1 187 ? -10.325 -14.401 9.674 1.00 67.50 187 GLN A C 1
ATOM 1483 O O . GLN A 1 187 ? -9.416 -14.925 10.308 1.00 67.50 187 GLN A O 1
ATOM 1488 N N . LEU A 1 188 ? -10.783 -13.175 9.952 1.00 66.38 188 LEU A N 1
ATOM 1489 C CA . LEU A 1 188 ? -10.284 -12.392 11.086 1.00 66.38 188 LEU A CA 1
ATOM 1490 C C . LEU A 1 188 ? -10.531 -13.134 12.404 1.00 66.38 188 LEU A C 1
ATOM 1492 O O . LEU A 1 188 ? -9.596 -13.375 13.155 1.00 66.38 188 LEU A O 1
ATOM 1496 N N . ILE A 1 189 ? -11.767 -13.578 12.650 1.00 66.50 189 ILE A N 1
ATOM 1497 C CA . ILE A 1 189 ? -12.123 -14.301 13.881 1.00 66.50 189 ILE A CA 1
ATOM 1498 C C . ILE A 1 189 ? -11.349 -15.628 13.994 1.00 66.50 189 ILE A C 1
ATOM 1500 O O . ILE A 1 189 ? -10.828 -15.948 15.060 1.00 66.50 189 ILE A O 1
ATOM 1504 N N . LYS A 1 190 ? -11.216 -16.387 12.896 1.00 66.75 190 LYS A N 1
ATOM 1505 C CA . LYS A 1 190 ? -10.447 -17.646 12.871 1.00 66.75 190 LYS A CA 1
ATOM 1506 C C . LYS A 1 190 ? -8.948 -17.437 13.072 1.00 66.75 190 LYS A C 1
ATOM 1508 O O . LYS A 1 190 ? -8.329 -18.235 13.765 1.00 66.75 190 LYS A O 1
ATOM 1513 N N . GLY A 1 191 ? -8.374 -16.407 12.452 1.00 64.50 191 GLY A N 1
ATOM 1514 C CA . GLY A 1 191 ? -6.949 -16.086 12.552 1.00 64.50 191 GLY A CA 1
ATOM 1515 C C . GLY A 1 191 ? -6.551 -15.576 13.935 1.00 64.50 191 GLY A C 1
ATOM 1516 O O . GLY A 1 191 ? -5.408 -15.751 14.343 1.00 64.50 191 GLY A O 1
ATOM 1517 N N . LEU A 1 192 ? -7.503 -14.994 14.665 1.00 65.81 192 LEU A N 1
ATOM 1518 C CA . LEU A 1 192 ? -7.338 -14.589 16.056 1.00 65.81 192 LEU A CA 1
ATOM 1519 C C . LEU A 1 192 ? -7.373 -15.816 16.999 1.00 65.81 192 LEU A C 1
ATOM 1521 O O . LEU A 1 192 ? -6.537 -15.927 17.889 1.00 65.81 192 LEU A O 1
ATOM 1525 N N . GLY A 1 193 ? -8.244 -16.800 16.756 1.00 59.66 193 GLY A N 1
ATOM 1526 C CA . GLY A 1 193 ? -8.323 -18.031 17.557 1.00 59.66 193 GLY A CA 1
ATOM 1527 C C . GLY A 1 193 ? -8.896 -17.825 18.971 1.00 59.66 193 GLY A C 1
ATOM 1528 O O . GLY A 1 193 ? -9.077 -16.702 19.435 1.00 59.66 193 GLY A O 1
ATOM 1529 N N . ASP A 1 194 ? -9.178 -18.921 19.685 1.00 59.75 194 ASP A N 1
ATOM 1530 C CA . ASP A 1 194 ? -9.905 -18.897 20.974 1.00 59.75 194 ASP A CA 1
ATOM 1531 C C . ASP A 1 194 ? -9.146 -18.206 22.128 1.00 59.75 194 ASP A C 1
ATOM 1533 O O . ASP A 1 194 ? -9.738 -17.875 23.149 1.00 59.75 194 ASP A O 1
ATOM 1537 N N . GLN A 1 195 ? -7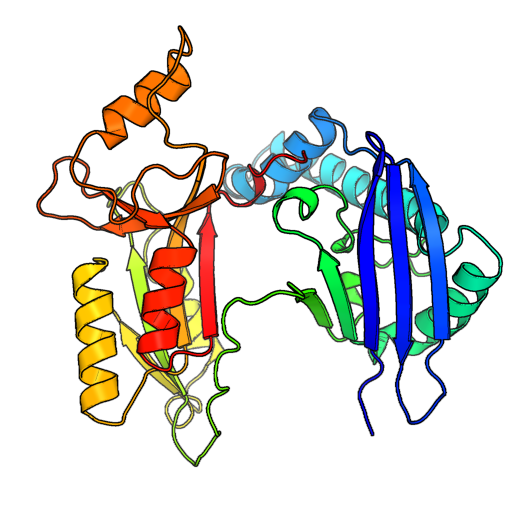.834 -17.984 21.988 1.00 56.19 195 GLN A N 1
ATOM 1538 C CA . GLN A 1 195 ? -6.993 -17.289 22.978 1.00 56.19 195 GLN A CA 1
ATOM 1539 C C . GLN A 1 195 ? -6.906 -15.769 22.733 1.00 56.19 195 GLN A C 1
ATOM 1541 O O . GLN A 1 195 ? -6.357 -15.039 23.556 1.00 56.19 195 GLN A O 1
ATOM 1546 N N . ALA A 1 196 ? -7.425 -15.267 21.607 1.00 58.78 196 ALA A N 1
ATOM 1547 C CA . ALA A 1 196 ? -7.323 -13.855 21.237 1.00 58.78 196 ALA A CA 1
ATOM 1548 C C . ALA A 1 196 ? -8.479 -12.982 21.727 1.00 58.78 196 ALA A C 1
ATOM 1550 O O . ALA A 1 196 ? -8.378 -11.761 21.628 1.00 58.78 196 ALA A O 1
ATOM 1551 N N . THR A 1 197 ? -9.544 -13.549 22.295 1.00 59.56 197 THR A N 1
ATOM 1552 C CA . THR A 1 197 ? -10.626 -12.758 22.910 1.00 59.56 197 THR A CA 1
ATOM 1553 C C . THR A 1 197 ? -10.141 -11.898 24.077 1.00 59.56 197 THR A C 1
ATOM 1555 O O . THR A 1 197 ? -10.698 -10.832 24.312 1.00 59.56 197 THR A O 1
ATOM 1558 N N . ASP A 1 198 ? -9.059 -12.301 24.751 1.00 68.06 198 ASP A N 1
ATOM 1559 C CA . ASP A 1 198 ? -8.423 -11.492 25.800 1.00 68.06 198 ASP A CA 1
ATOM 1560 C C . ASP A 1 198 ? -7.508 -10.395 25.221 1.00 68.06 198 ASP A C 1
ATOM 1562 O O . ASP A 1 198 ? -7.135 -9.448 25.913 1.00 68.06 198 ASP A O 1
ATOM 1566 N N . SER A 1 199 ? -7.142 -10.512 23.939 1.00 77.31 199 SER A N 1
ATOM 1567 C CA . SER A 1 199 ? -6.212 -9.615 23.243 1.00 77.31 199 SER A CA 1
ATOM 1568 C C . SER A 1 199 ? -6.900 -8.636 22.291 1.00 77.31 199 SER A C 1
ATOM 1570 O O . SER A 1 199 ? -6.284 -7.636 21.928 1.00 77.31 199 SER A O 1
ATOM 1572 N N . PHE A 1 200 ? -8.150 -8.886 21.885 1.00 81.81 200 PHE A N 1
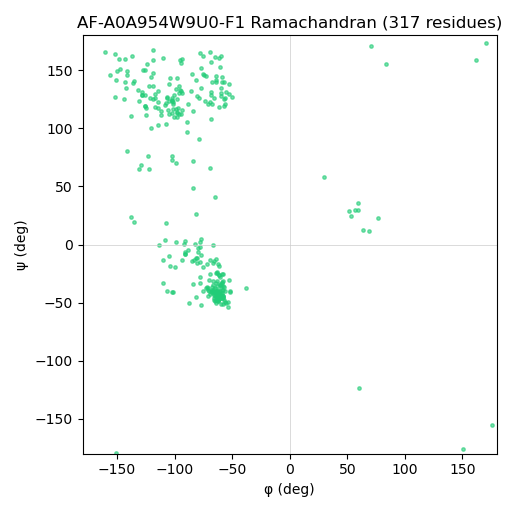ATOM 1573 C CA . PHE A 1 200 ? -8.887 -8.060 20.927 1.00 81.81 200 PHE A CA 1
ATOM 1574 C C . PHE A 1 200 ? -10.379 -7.959 21.277 1.00 81.81 200 PHE A C 1
ATOM 1576 O O . PHE A 1 200 ? -11.014 -8.945 21.638 1.00 81.81 200 PHE A O 1
ATOM 1583 N N . GLU A 1 201 ? -10.950 -6.767 21.104 1.00 88.00 201 GLU A N 1
ATOM 1584 C CA . GLU A 1 201 ? -12.389 -6.489 21.219 1.00 88.00 201 GLU A CA 1
ATOM 1585 C C . GLU A 1 201 ? -12.882 -6.085 19.827 1.00 88.00 201 GLU A C 1
ATOM 1587 O O . GLU A 1 201 ? -12.397 -5.101 19.273 1.00 88.00 201 GLU A O 1
ATOM 1592 N N . LEU A 1 202 ? -13.797 -6.854 19.235 1.00 87.75 202 LEU A N 1
ATOM 1593 C CA . LEU A 1 202 ? -14.293 -6.618 17.878 1.00 87.75 202 LEU A CA 1
ATOM 1594 C C . LEU A 1 202 ? -15.759 -6.191 17.911 1.00 87.75 202 LEU A C 1
ATOM 1596 O O . LEU A 1 202 ? -16.633 -7.004 18.208 1.00 87.75 202 LEU A O 1
ATOM 1600 N N . ASP A 1 203 ? -16.019 -4.954 17.500 1.00 92.12 203 ASP A N 1
ATOM 1601 C CA . ASP A 1 203 ? -17.368 -4.443 17.280 1.00 92.12 203 ASP A CA 1
ATOM 1602 C C . ASP A 1 203 ? -17.661 -4.361 15.784 1.00 92.12 203 ASP A C 1
ATOM 1604 O O . ASP A 1 203 ? -16.824 -3.930 14.991 1.00 92.12 203 ASP A O 1
ATOM 1608 N N . VAL A 1 204 ? -18.869 -4.755 15.381 1.00 92.00 204 VAL A N 1
ATOM 1609 C CA . VAL A 1 204 ? -19.331 -4.624 13.992 1.00 92.00 204 VAL A CA 1
ATOM 1610 C C . VAL A 1 204 ? -20.249 -3.414 13.890 1.00 92.00 204 VAL A C 1
ATOM 1612 O O . VAL A 1 204 ? -21.274 -3.354 14.571 1.00 92.00 204 VAL A O 1
ATOM 1615 N N . LEU A 1 205 ? -19.904 -2.475 13.012 1.00 94.31 205 LEU A N 1
ATOM 1616 C CA . LEU A 1 205 ? -20.686 -1.271 12.759 1.00 94.31 205 LEU A CA 1
ATOM 1617 C C . LEU A 1 205 ? -22.042 -1.631 12.139 1.00 94.31 205 LEU A C 1
ATOM 1619 O O . LEU A 1 205 ? -22.105 -2.333 11.128 1.00 94.31 205 LEU A O 1
ATOM 1623 N N . ARG A 1 206 ? -23.134 -1.154 12.744 1.00 91.25 206 ARG A N 1
ATOM 1624 C CA . ARG A 1 206 ? -24.503 -1.366 12.254 1.00 91.25 206 ARG A CA 1
ATOM 1625 C C . ARG A 1 206 ? -25.364 -0.119 12.513 1.00 91.25 206 ARG A C 1
ATOM 1627 O O . ARG A 1 206 ? -25.475 0.264 13.678 1.00 91.25 206 ARG A O 1
ATOM 1634 N N . PRO A 1 207 ? -26.016 0.467 11.488 1.00 91.81 207 PRO A N 1
ATOM 1635 C CA . PRO A 1 207 ? -25.795 0.233 10.051 1.00 91.81 207 PRO A CA 1
ATOM 1636 C C . PRO A 1 207 ? -24.390 0.681 9.607 1.00 91.81 207 PRO A C 1
ATOM 1638 O O . PRO A 1 207 ? -23.747 1.463 10.305 1.00 91.81 207 PRO A O 1
ATOM 1641 N N . ALA A 1 208 ? -23.903 0.200 8.460 1.00 91.44 208 ALA A N 1
ATOM 1642 C CA . ALA A 1 208 ? -22.560 0.514 7.960 1.00 91.44 208 ALA A CA 1
ATOM 1643 C C . ALA A 1 208 ? -22.514 1.852 7.189 1.00 91.44 208 ALA A C 1
ATOM 1645 O O . ALA A 1 208 ? -21.984 1.935 6.082 1.00 91.44 208 ALA A O 1
ATOM 1646 N N . THR A 1 209 ? -23.090 2.907 7.775 1.00 94.31 209 THR A N 1
ATOM 1647 C CA . THR A 1 209 ? -23.078 4.263 7.202 1.00 94.31 209 THR A CA 1
ATOM 1648 C C . THR A 1 209 ? -21.938 5.096 7.781 1.00 94.31 209 THR A C 1
ATOM 1650 O O . THR A 1 209 ? -21.442 4.825 8.884 1.00 94.31 209 THR A O 1
ATOM 1653 N N . TYR A 1 210 ? -21.532 6.146 7.066 1.00 94.81 210 TYR A N 1
ATOM 1654 C CA . TYR A 1 210 ? -20.499 7.055 7.557 1.00 94.81 210 TYR A CA 1
ATOM 1655 C C . TYR A 1 210 ? -20.952 7.819 8.812 1.00 94.81 210 TYR A C 1
ATOM 1657 O O . TYR A 1 210 ? -20.176 8.015 9.749 1.00 94.81 210 TYR A O 1
ATOM 1665 N N . GLU A 1 211 ? -22.226 8.210 8.886 1.00 94.81 211 GLU A N 1
ATOM 1666 C CA . GLU A 1 211 ? -22.785 8.899 10.052 1.00 94.81 211 GLU A CA 1
ATOM 1667 C C . GLU A 1 211 ? -22.747 8.007 11.294 1.00 94.81 211 GLU A C 1
ATOM 1669 O O . GLU A 1 211 ? -22.433 8.484 12.387 1.00 94.81 211 GLU A O 1
ATOM 1674 N N . GLN A 1 212 ? -23.047 6.714 11.138 1.00 97.06 212 GLN A N 1
ATOM 1675 C CA . GLN A 1 212 ? -22.967 5.763 12.239 1.00 97.06 212 GLN A CA 1
ATOM 1676 C C . GLN A 1 212 ? -21.514 5.536 12.666 1.00 97.06 212 GLN A C 1
ATOM 1678 O O . GLN A 1 212 ? -21.245 5.519 13.867 1.00 97.06 212 GLN A O 1
ATOM 1683 N N . LEU A 1 213 ? -20.573 5.437 11.715 1.00 97.69 213 LEU A N 1
ATOM 1684 C CA . LEU A 1 213 ? -19.140 5.377 12.017 1.00 97.69 213 LEU A CA 1
ATOM 1685 C C . LEU A 1 213 ? -18.719 6.581 12.866 1.00 97.69 213 LEU A C 1
ATOM 1687 O O . LEU A 1 213 ? -18.128 6.410 13.933 1.00 97.69 213 LEU A O 1
ATOM 1691 N N . ALA A 1 214 ? -19.078 7.792 12.436 1.00 97.38 214 ALA A N 1
ATOM 1692 C CA . ALA A 1 214 ? -18.728 9.014 13.145 1.00 97.38 214 ALA A CA 1
ATOM 1693 C C . ALA A 1 214 ? -19.297 9.046 14.570 1.00 97.38 214 ALA A C 1
ATOM 1695 O O . ALA A 1 214 ? -18.560 9.323 15.518 1.00 97.38 214 ALA A O 1
ATOM 1696 N N . ARG A 1 215 ? -20.580 8.699 14.741 1.00 97.75 215 ARG A N 1
ATOM 1697 C CA . ARG A 1 215 ? -21.228 8.629 16.061 1.00 97.75 215 ARG A CA 1
ATOM 1698 C C . ARG A 1 215 ? -20.561 7.605 16.974 1.00 97.75 215 ARG A C 1
ATOM 1700 O O . ARG A 1 215 ? -20.286 7.918 18.128 1.00 97.75 215 ARG A O 1
ATOM 1707 N N . THR A 1 216 ? -20.288 6.403 16.467 1.00 98.06 216 THR A N 1
ATOM 1708 C CA . THR A 1 216 ? -19.667 5.325 17.247 1.00 98.06 216 THR A CA 1
ATOM 1709 C C . THR A 1 216 ? -18.261 5.709 17.710 1.00 98.06 216 THR A C 1
ATOM 1711 O O . THR A 1 216 ? -17.936 5.518 18.881 1.00 98.06 216 THR A O 1
ATOM 1714 N N . LEU A 1 217 ? -17.443 6.305 16.836 1.00 97.31 217 LEU A N 1
ATOM 1715 C CA . LEU A 1 217 ? -16.094 6.754 17.193 1.00 97.31 217 LEU A CA 1
ATOM 1716 C C . LEU A 1 217 ? -16.111 7.896 18.224 1.00 97.31 217 LEU A C 1
ATOM 1718 O O . LEU A 1 217 ? -15.367 7.848 19.204 1.00 97.31 217 LEU A O 1
ATOM 1722 N N . GLN A 1 218 ? -17.000 8.879 18.048 1.00 97.25 218 GLN A N 1
ATOM 1723 C CA . GLN A 1 218 ? -17.162 9.994 18.989 1.00 97.25 218 GLN A CA 1
ATOM 1724 C C . GLN A 1 218 ? -17.618 9.519 20.369 1.00 97.25 218 GLN A C 1
ATOM 1726 O O . GLN A 1 218 ? -17.075 9.962 21.383 1.00 97.25 218 GLN A O 1
ATOM 1731 N N . GLN A 1 219 ? -18.578 8.594 20.413 1.00 97.62 219 GLN A N 1
ATOM 1732 C CA . GLN A 1 219 ? -19.060 8.007 21.660 1.00 97.62 219 GLN A CA 1
ATOM 1733 C C . GLN A 1 219 ? -17.940 7.246 22.382 1.00 97.62 219 GLN A C 1
ATOM 1735 O O . GLN A 1 219 ? -17.696 7.482 23.563 1.00 97.62 219 GLN A O 1
ATOM 1740 N N . ALA A 1 220 ? -17.204 6.400 21.658 1.00 95.31 220 ALA A N 1
ATOM 1741 C CA . ALA A 1 220 ? -16.086 5.629 22.194 1.00 95.31 220 ALA A CA 1
ATOM 1742 C C . ALA A 1 220 ? -14.993 6.536 22.795 1.00 95.31 220 ALA A C 1
ATOM 1744 O O . ALA A 1 220 ? -14.515 6.307 23.910 1.00 95.31 220 ALA A O 1
ATOM 1745 N N . LYS A 1 221 ? -14.648 7.630 22.104 1.00 93.62 221 LYS A N 1
ATOM 1746 C CA . LYS A 1 221 ? -13.721 8.642 22.627 1.00 93.62 221 LYS A CA 1
ATOM 1747 C C . LYS A 1 221 ? -14.270 9.353 23.869 1.00 93.62 221 LYS A C 1
ATOM 1749 O O . LYS A 1 221 ? -13.534 9.511 24.844 1.00 93.62 221 LYS A O 1
ATOM 1754 N N . ALA A 1 222 ? -15.545 9.750 23.875 1.00 95.94 222 ALA A N 1
ATOM 1755 C CA . ALA A 1 222 ? -16.182 10.390 25.031 1.00 95.94 222 ALA A CA 1
ATOM 1756 C C . ALA A 1 222 ? -16.182 9.484 26.279 1.00 95.94 222 ALA A C 1
ATOM 1758 O O . ALA A 1 222 ? -15.996 9.960 27.400 1.00 95.94 222 ALA A O 1
ATOM 1759 N N . GLU A 1 223 ? -16.302 8.172 26.079 1.00 95.12 223 GLU A N 1
ATOM 1760 C CA . GLU A 1 223 ? -16.199 7.143 27.120 1.00 95.12 223 GLU A CA 1
ATOM 1761 C C . GLU A 1 223 ? -14.752 6.834 27.545 1.00 95.12 223 GLU A C 1
ATOM 1763 O O . GLU A 1 223 ? -14.531 5.982 28.406 1.00 95.12 223 GLU A O 1
ATOM 1768 N N . ARG A 1 224 ? -13.755 7.532 26.977 1.00 91.62 224 ARG A N 1
ATOM 1769 C CA . ARG A 1 224 ? -12.312 7.281 27.162 1.00 91.62 224 ARG A CA 1
ATOM 1770 C C . ARG A 1 224 ? -11.889 5.861 26.788 1.00 91.62 224 ARG A C 1
ATOM 1772 O O . ARG A 1 224 ? -10.935 5.319 27.340 1.00 91.62 224 ARG A O 1
ATOM 1779 N N . ARG A 1 225 ? -12.596 5.266 25.834 1.00 91.69 225 ARG A N 1
ATOM 1780 C CA . ARG A 1 225 ? -12.291 3.963 25.249 1.00 91.69 225 ARG A CA 1
ATOM 1781 C C . ARG A 1 225 ? -12.294 4.127 23.731 1.00 91.69 225 ARG A C 1
ATOM 1783 O O . ARG A 1 225 ? -13.217 3.637 23.097 1.00 91.69 225 ARG A O 1
ATOM 1790 N N . PRO A 1 226 ? -11.337 4.844 23.116 1.00 92.56 226 PRO A N 1
ATOM 1791 C CA . PRO A 1 226 ? -11.285 4.944 21.659 1.00 92.56 226 PRO A CA 1
ATOM 1792 C C . PRO A 1 226 ? -11.080 3.561 21.020 1.00 92.56 226 PRO A C 1
ATOM 1794 O O . PRO A 1 226 ? -10.675 2.597 21.679 1.00 92.56 226 PRO A O 1
ATOM 1797 N N . TYR A 1 227 ? -11.402 3.440 19.735 1.00 93.44 227 TYR A N 1
ATOM 1798 C CA . TYR A 1 227 ? -10.991 2.274 18.954 1.00 93.44 227 TYR A CA 1
ATOM 1799 C C . TYR A 1 227 ? -9.549 2.464 18.492 1.00 93.44 227 TYR A C 1
ATOM 1801 O O . TYR A 1 227 ? -9.167 3.560 18.098 1.00 93.44 227 TYR A O 1
ATOM 1809 N N . HIS A 1 228 ? -8.755 1.396 18.497 1.00 91.25 228 HIS A N 1
ATOM 1810 C CA . HIS A 1 228 ? -7.383 1.454 17.983 1.00 91.25 228 HIS A CA 1
ATOM 1811 C C . HIS A 1 228 ? -7.349 1.264 16.468 1.00 91.25 228 HIS A C 1
ATOM 1813 O O . HIS A 1 228 ? -6.511 1.848 15.779 1.00 91.25 228 HIS A O 1
ATOM 1819 N N . VAL A 1 229 ? -8.264 0.432 15.963 1.00 91.94 229 VAL A N 1
ATOM 1820 C CA . VAL A 1 229 ? -8.340 0.040 14.560 1.00 91.94 229 VAL A CA 1
ATOM 1821 C C . VAL A 1 229 ? -9.751 0.274 14.040 1.00 91.94 229 VAL A C 1
ATOM 1823 O O . VAL A 1 229 ? -10.720 -0.192 14.640 1.00 91.94 229 VAL A O 1
ATOM 1826 N N . VAL A 1 230 ? -9.865 0.924 12.886 1.00 94.81 230 VAL A N 1
ATOM 1827 C CA . VAL A 1 230 ? -11.047 0.804 12.026 1.00 94.81 230 VAL A CA 1
ATOM 1828 C C . VAL A 1 230 ? -10.689 -0.133 10.882 1.00 94.81 230 VAL A C 1
ATOM 1830 O O . VAL A 1 230 ? -9.711 0.089 10.173 1.00 94.81 230 VAL A O 1
ATOM 1833 N N . HIS A 1 231 ? -11.462 -1.199 10.716 1.00 92.56 231 HIS A N 1
ATOM 1834 C CA . HIS A 1 231 ? -11.353 -2.100 9.577 1.00 92.56 231 HIS A CA 1
ATOM 1835 C C . HIS A 1 231 ? -12.523 -1.814 8.644 1.00 92.56 231 HIS A C 1
ATOM 1837 O O . HIS A 1 231 ? -13.670 -2.075 8.995 1.00 92.56 231 HIS A O 1
ATOM 1843 N N . PHE A 1 232 ? -12.238 -1.284 7.461 1.00 91.75 232 PHE A N 1
ATOM 1844 C CA . PHE A 1 232 ? -13.223 -1.107 6.406 1.00 91.75 232 PHE A CA 1
ATOM 1845 C C . PHE A 1 232 ? -13.124 -2.259 5.412 1.00 91.75 232 PHE A C 1
ATOM 1847 O O . PHE A 1 232 ? -12.056 -2.512 4.859 1.00 91.75 232 PHE A O 1
ATOM 1854 N N . ASP A 1 233 ? -14.236 -2.938 5.176 1.00 87.19 233 ASP A N 1
ATOM 1855 C CA . ASP A 1 233 ? -14.364 -4.000 4.187 1.00 87.19 233 ASP A CA 1
ATOM 1856 C C . ASP A 1 233 ? -15.520 -3.642 3.249 1.00 87.19 233 ASP A C 1
ATOM 1858 O O . ASP A 1 233 ? -16.681 -3.608 3.663 1.00 87.19 233 ASP A O 1
ATOM 1862 N N . GLY A 1 234 ? -15.223 -3.336 1.987 1.00 83.75 234 GLY A N 1
ATOM 1863 C CA . GLY A 1 234 ? -16.198 -2.755 1.064 1.00 83.75 234 GLY A CA 1
ATOM 1864 C C . GLY A 1 234 ? -15.623 -2.393 -0.297 1.00 83.75 234 GLY A C 1
ATOM 1865 O O . GLY A 1 234 ? -14.626 -2.950 -0.748 1.00 83.75 234 GLY A O 1
ATOM 1866 N N . HIS A 1 235 ? -16.268 -1.445 -0.967 1.00 82.62 235 HIS A N 1
ATOM 1867 C CA . HIS A 1 235 ? -15.823 -0.957 -2.270 1.00 82.62 235 HIS A CA 1
ATOM 1868 C C . HIS A 1 235 ? -15.021 0.333 -2.136 1.00 82.62 235 HIS A C 1
ATOM 1870 O O . HIS A 1 235 ? -15.333 1.191 -1.305 1.00 82.62 235 HIS A O 1
ATOM 1876 N N . GLY A 1 236 ? -14.000 0.468 -2.979 1.00 79.69 236 GLY A N 1
ATOM 1877 C CA . GLY A 1 236 ? -13.277 1.711 -3.205 1.00 79.69 236 GLY A CA 1
ATOM 1878 C C . GLY A 1 236 ? -13.402 2.164 -4.659 1.00 79.69 236 GLY A C 1
ATOM 1879 O O . GLY A 1 236 ? -13.844 1.417 -5.533 1.00 79.69 236 GLY A O 1
ATOM 1880 N N . MET A 1 237 ? -13.016 3.407 -4.926 1.00 75.69 237 MET A N 1
ATOM 1881 C CA . MET A 1 237 ? -12.899 3.940 -6.285 1.00 75.69 237 MET A CA 1
ATOM 1882 C C . MET A 1 237 ? -11.806 5.004 -6.365 1.00 75.69 237 MET A C 1
ATOM 1884 O O . MET A 1 237 ? -11.581 5.724 -5.396 1.00 75.69 237 MET A O 1
ATOM 1888 N N . TYR A 1 238 ? -11.162 5.129 -7.527 1.00 72.38 238 TYR A N 1
ATOM 1889 C CA . TYR A 1 238 ? -10.219 6.206 -7.832 1.00 72.38 238 TYR A CA 1
ATOM 1890 C C . TYR A 1 238 ? -10.710 7.003 -9.044 1.00 72.38 238 TYR A C 1
ATOM 1892 O O . TYR A 1 238 ? -10.576 6.575 -10.194 1.00 72.38 238 TYR A O 1
ATOM 1900 N N . ALA A 1 239 ? -11.316 8.160 -8.793 1.00 69.56 239 ALA A N 1
ATOM 1901 C CA . ALA A 1 239 ? -11.961 8.959 -9.830 1.00 69.56 239 ALA A CA 1
ATOM 1902 C C . ALA A 1 239 ? -11.769 10.454 -9.587 1.00 69.56 239 ALA A C 1
ATOM 1904 O O . ALA A 1 239 ? -11.475 10.888 -8.474 1.00 69.56 239 ALA A O 1
ATOM 1905 N N . GLU A 1 240 ? -11.936 11.237 -10.646 1.00 69.62 240 GLU A N 1
ATOM 1906 C CA . GLU A 1 240 ? -12.179 12.668 -10.534 1.00 69.62 240 GLU A CA 1
ATOM 1907 C C . GLU A 1 240 ? -13.688 12.864 -10.576 1.00 69.62 240 GLU A C 1
ATOM 1909 O O . GLU A 1 240 ? -14.329 12.578 -11.583 1.00 69.62 240 GLU A O 1
ATOM 1914 N N . VAL A 1 241 ? -14.260 13.300 -9.457 1.00 62.50 241 VAL A N 1
ATOM 1915 C CA . VAL A 1 241 ? -15.677 13.654 -9.398 1.00 62.50 241 VAL A CA 1
ATOM 1916 C C . VAL A 1 241 ? -15.775 15.175 -9.431 1.00 62.50 241 VAL A C 1
ATOM 1918 O O . VAL A 1 241 ? -15.948 15.836 -8.409 1.00 62.50 241 VAL A O 1
ATOM 1921 N N . ALA A 1 242 ? -15.577 15.731 -10.622 1.00 56.97 242 ALA A N 1
ATOM 1922 C CA . ALA A 1 242 ? -15.810 17.138 -10.933 1.00 56.97 242 ALA A CA 1
ATOM 1923 C C . ALA A 1 242 ? -17.027 17.267 -11.860 1.00 56.97 242 ALA A C 1
ATOM 1925 O O . ALA A 1 242 ? -17.414 16.290 -12.502 1.00 56.97 242 ALA A O 1
ATOM 1926 N N . GLU A 1 243 ? -17.630 18.461 -11.935 1.00 49.62 243 GLU A N 1
ATOM 1927 C CA . GLU A 1 243 ? -18.615 18.740 -12.987 1.00 49.62 243 GLU A CA 1
ATOM 1928 C C . GLU A 1 243 ? -17.954 18.494 -14.353 1.00 49.62 243 GLU A C 1
ATOM 1930 O O . GLU A 1 243 ? -16.874 19.044 -14.605 1.00 49.62 243 GLU A O 1
ATOM 1935 N N . PRO A 1 244 ? -18.543 17.664 -15.231 1.00 49.69 244 PRO A N 1
ATOM 1936 C CA . PRO A 1 244 ? -17.954 17.380 -16.529 1.00 49.69 244 PRO A CA 1
ATOM 1937 C C . PRO A 1 244 ? -17.864 18.683 -17.327 1.00 49.69 244 PRO A C 1
ATOM 1939 O O . PRO A 1 244 ? -18.870 19.320 -17.632 1.00 49.69 244 PRO A O 1
ATOM 1942 N N . THR A 1 245 ? -16.647 19.091 -17.677 1.00 45.56 245 THR A N 1
ATOM 1943 C CA . THR A 1 245 ? -16.408 20.205 -18.600 1.00 45.56 245 THR A CA 1
ATOM 1944 C C . THR A 1 245 ? -16.120 19.641 -19.994 1.00 45.56 245 THR A C 1
ATOM 1946 O O . THR A 1 245 ? -14.992 19.663 -20.470 1.00 45.56 245 THR A O 1
ATOM 1949 N N . GLY A 1 246 ? -17.141 19.079 -20.652 1.00 52.78 246 GLY A N 1
ATOM 1950 C CA . GLY A 1 246 ? -17.035 18.552 -22.023 1.00 52.78 246 GLY A CA 1
ATOM 1951 C C . GLY A 1 246 ? -17.983 17.388 -22.340 1.00 52.78 246 GLY A C 1
ATOM 1952 O O . GLY A 1 246 ? -18.786 16.993 -21.501 1.00 52.78 246 GLY A O 1
ATOM 1953 N N . ASP A 1 247 ? -17.856 16.828 -23.549 1.00 45.50 247 ASP A N 1
ATOM 1954 C CA . ASP A 1 247 ? -18.677 15.720 -24.085 1.00 45.50 247 ASP A CA 1
ATOM 1955 C C . ASP A 1 247 ? -18.222 14.319 -23.606 1.00 45.50 247 ASP A C 1
ATOM 1957 O O . ASP A 1 247 ? -18.422 13.316 -24.297 1.00 45.50 247 ASP A O 1
ATOM 1961 N N . ASP A 1 248 ? -17.581 14.215 -22.438 1.00 50.56 248 ASP A N 1
ATOM 1962 C CA . ASP A 1 248 ? -17.203 12.918 -21.868 1.00 50.56 248 ASP A CA 1
ATOM 1963 C C . ASP A 1 248 ? -18.426 12.267 -21.209 1.00 50.56 248 ASP A C 1
ATOM 1965 O O . ASP A 1 248 ? -18.749 12.500 -20.041 1.00 50.56 248 ASP A O 1
ATOM 1969 N N . ALA A 1 249 ? -19.146 11.475 -22.004 1.00 51.59 249 ALA A N 1
ATOM 1970 C CA . ALA A 1 249 ? -20.383 10.819 -21.601 1.00 51.59 249 ALA A CA 1
ATOM 1971 C C . ALA A 1 249 ? -20.198 9.844 -20.423 1.00 51.59 249 ALA A C 1
ATOM 1973 O O . ALA A 1 249 ? -21.150 9.617 -19.678 1.00 51.59 249 ALA A O 1
ATOM 1974 N N . GLU A 1 250 ? -19.001 9.284 -20.234 1.00 47.25 250 GLU A N 1
ATOM 1975 C CA . GLU A 1 250 ? -18.722 8.320 -19.167 1.00 47.25 250 GLU A CA 1
ATOM 1976 C C . GLU A 1 250 ? -18.459 9.046 -17.840 1.00 47.25 250 GLU A C 1
ATOM 1978 O O . GLU A 1 250 ? -19.089 8.731 -16.826 1.00 47.25 250 GLU A O 1
ATOM 1983 N N . ALA A 1 251 ? -17.644 10.108 -17.863 1.00 51.12 251 ALA A N 1
ATOM 1984 C CA . ALA A 1 251 ? -17.463 11.000 -16.716 1.00 51.12 251 ALA A CA 1
ATOM 1985 C C . ALA A 1 251 ? -18.775 11.702 -16.326 1.00 51.12 251 ALA A C 1
ATOM 1987 O O . ALA A 1 251 ? -19.094 11.813 -15.141 1.00 51.12 251 ALA A O 1
ATOM 1988 N N . ALA A 1 252 ? -19.578 12.113 -17.312 1.00 52.97 252 ALA A N 1
ATOM 1989 C CA . ALA A 1 252 ? -20.890 12.703 -17.084 1.00 52.97 252 ALA A CA 1
ATOM 1990 C C . ALA A 1 252 ? -21.900 11.699 -16.512 1.00 52.97 252 ALA A C 1
ATOM 1992 O O . ALA A 1 252 ? -22.692 12.088 -15.660 1.00 52.97 252 ALA A O 1
ATOM 1993 N N . ALA A 1 253 ? -21.867 10.424 -16.919 1.00 53.88 253 ALA A N 1
ATOM 1994 C CA . ALA A 1 253 ? -22.728 9.376 -16.365 1.00 53.88 253 ALA A CA 1
ATOM 1995 C C . ALA A 1 253 ? -22.365 9.031 -14.913 1.00 53.88 253 ALA A C 1
ATOM 1997 O O . ALA A 1 253 ? -23.262 8.919 -14.075 1.00 53.88 253 ALA A O 1
ATOM 1998 N N . VAL A 1 254 ? -21.068 8.928 -14.598 1.00 54.84 254 VAL A N 1
ATOM 1999 C CA . VAL A 1 254 ? -20.578 8.767 -13.219 1.00 54.84 254 VAL A CA 1
ATOM 2000 C C . VAL A 1 254 ? -20.966 9.985 -12.381 1.00 54.84 254 VAL A C 1
ATOM 2002 O O . VAL A 1 254 ? -21.511 9.834 -11.294 1.00 54.84 254 VAL A O 1
ATOM 2005 N N . TRP A 1 255 ? -20.777 11.199 -12.901 1.00 56.72 255 TRP A N 1
ATOM 2006 C CA . TRP A 1 255 ? -21.180 12.425 -12.216 1.00 56.72 255 TRP A CA 1
ATOM 2007 C C . TRP A 1 255 ? -22.703 12.522 -12.006 1.00 56.72 255 TRP A C 1
ATOM 2009 O O . TRP A 1 255 ? -23.135 12.864 -10.908 1.00 56.72 255 TRP A O 1
ATOM 2019 N N . LEU A 1 256 ? -23.530 12.150 -12.995 1.00 55.72 256 LEU A N 1
ATOM 2020 C CA . LEU A 1 256 ? -24.996 12.115 -12.868 1.00 55.72 256 LEU A CA 1
ATOM 2021 C C . LEU A 1 256 ? -25.468 11.079 -11.840 1.00 55.72 256 LEU A C 1
ATOM 2023 O O . LEU A 1 256 ? -26.384 11.361 -11.073 1.00 55.72 256 LEU A O 1
ATOM 2027 N N . GLN A 1 257 ? -24.850 9.894 -11.797 1.00 54.47 257 GLN A N 1
ATOM 2028 C CA . GLN A 1 257 ? -25.141 8.886 -10.767 1.00 54.47 257 GLN A CA 1
ATOM 2029 C C . GLN A 1 257 ? -24.768 9.371 -9.357 1.00 54.47 257 GLN A C 1
ATOM 2031 O O . GLN A 1 257 ? -25.351 8.918 -8.373 1.00 54.47 257 GLN A O 1
ATOM 2036 N N . LEU A 1 258 ? -23.824 10.311 -9.260 1.00 52.69 258 LEU A N 1
ATOM 2037 C CA . LEU A 1 258 ? -23.304 10.872 -8.015 1.00 52.69 258 LEU A CA 1
ATOM 2038 C C .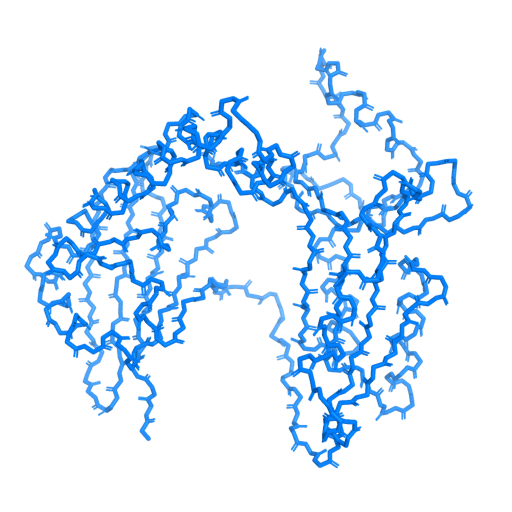 LEU A 1 258 ? -23.932 12.228 -7.627 1.00 52.69 258 LEU A C 1
ATOM 2040 O O . LEU A 1 258 ? -23.570 12.766 -6.583 1.00 52.69 258 LEU A O 1
ATOM 2044 N N . GLN A 1 259 ? -24.894 12.758 -8.399 1.00 48.34 259 GLN A N 1
ATOM 2045 C CA . GLN A 1 259 ? -25.533 14.077 -8.202 1.00 48.34 259 GLN A CA 1
ATOM 2046 C C . GLN A 1 259 ? -26.401 14.239 -6.938 1.00 48.34 259 GLN A C 1
ATOM 2048 O O . GLN A 1 259 ? -26.954 15.316 -6.701 1.00 48.34 259 GLN A O 1
ATOM 2053 N N . GLY A 1 260 ? -26.545 13.217 -6.096 1.00 47.31 260 GLY A N 1
ATOM 2054 C CA . GLY A 1 260 ? -27.176 13.424 -4.795 1.00 47.31 260 GLY A CA 1
ATOM 2055 C C . GLY A 1 260 ? -26.281 14.264 -3.865 1.00 47.31 260 GLY A C 1
ATOM 2056 O O . GLY A 1 260 ? -25.079 14.379 -4.101 1.00 47.31 260 GLY A O 1
ATOM 2057 N N . PRO A 1 261 ? -2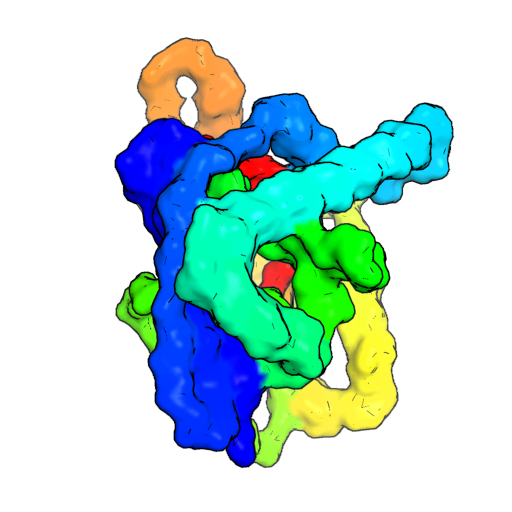6.799 14.797 -2.743 1.00 44.34 261 PRO A N 1
ATOM 2058 C CA . PRO A 1 261 ? -26.013 15.357 -1.628 1.00 44.34 261 PRO A CA 1
ATOM 2059 C C . PRO A 1 261 ? -25.155 14.282 -0.907 1.00 44.34 261 PRO A C 1
ATOM 2061 O O . PRO A 1 261 ? -25.116 14.206 0.319 1.00 44.34 261 PRO A O 1
ATOM 2064 N N . LEU A 1 262 ? -24.537 13.381 -1.675 1.00 50.75 262 LEU A N 1
ATOM 2065 C CA . LEU A 1 262 ? -23.841 12.137 -1.334 1.00 50.75 262 LEU A CA 1
ATOM 2066 C C . LEU A 1 262 ? -22.348 12.332 -1.084 1.00 50.75 262 LEU A C 1
ATOM 2068 O O . LEU A 1 262 ? -21.673 11.392 -0.673 1.00 50.75 262 LEU A O 1
ATOM 2072 N N . MET A 1 263 ? -21.849 13.538 -1.335 1.00 51.78 263 MET A N 1
ATOM 2073 C CA . MET A 1 263 ? -20.472 13.928 -1.096 1.00 51.78 263 MET A CA 1
ATOM 2074 C C . MET A 1 263 ? -20.398 14.739 0.195 1.00 51.78 263 MET A C 1
ATOM 2076 O O . MET A 1 263 ? -20.956 15.831 0.288 1.00 51.78 263 MET A O 1
ATOM 2080 N N . LEU A 1 264 ? -19.690 14.213 1.193 1.00 50.94 264 LEU A N 1
ATOM 2081 C CA . LEU A 1 264 ? -19.313 14.975 2.392 1.00 50.94 264 LEU A CA 1
ATOM 2082 C C . LEU A 1 264 ? -18.140 15.934 2.131 1.00 50.94 264 LEU A C 1
ATOM 2084 O O . LEU A 1 264 ? -17.845 16.794 2.961 1.00 50.94 264 LEU A O 1
ATOM 2088 N N . SER A 1 265 ? -17.518 15.811 0.961 1.00 48.56 265 SER A N 1
ATOM 2089 C CA . SER A 1 265 ? -16.395 16.618 0.505 1.00 48.56 265 SER A CA 1
ATOM 2090 C C . SER A 1 265 ? -16.807 17.448 -0.702 1.00 48.56 265 SER A C 1
ATOM 2092 O O . SER A 1 265 ? -17.392 16.923 -1.645 1.00 48.56 265 SER A O 1
ATOM 2094 N N . GLY A 1 266 ? -16.495 18.745 -0.710 1.00 49.91 266 GLY A N 1
ATOM 2095 C CA . GLY A 1 266 ? -16.653 19.558 -1.920 1.00 49.91 266 GLY A CA 1
ATOM 2096 C C . GLY A 1 266 ? -15.801 19.021 -3.085 1.00 49.91 266 GLY A C 1
ATOM 2097 O O . GLY A 1 266 ? -14.857 18.263 -2.845 1.00 49.91 266 GLY A O 1
ATOM 2098 N N . PRO A 1 267 ? -16.093 19.409 -4.340 1.00 51.75 267 PRO A N 1
ATOM 2099 C CA . PRO A 1 267 ? -15.324 18.962 -5.498 1.00 51.75 267 PRO A CA 1
ATOM 2100 C C . PRO A 1 267 ? -13.846 19.325 -5.317 1.00 51.75 267 PRO A C 1
ATOM 2102 O O . PRO A 1 267 ? -13.484 20.496 -5.173 1.00 51.75 267 PRO A O 1
ATOM 2105 N N . ARG A 1 268 ? -12.986 18.305 -5.298 1.00 56.84 268 ARG A N 1
ATOM 2106 C CA . ARG A 1 268 ? -11.531 18.456 -5.242 1.00 56.84 268 ARG A CA 1
ATOM 2107 C C . ARG A 1 268 ? -10.976 18.150 -6.626 1.00 56.84 268 ARG A C 1
ATOM 2109 O O . ARG A 1 268 ? -11.228 17.071 -7.151 1.00 56.84 268 ARG A O 1
ATOM 2116 N N . ALA A 1 269 ? -10.233 19.097 -7.193 1.00 57.34 269 ALA A N 1
ATOM 2117 C CA . ALA A 1 269 ? -9.609 18.924 -8.501 1.00 57.34 269 ALA A CA 1
ATOM 2118 C C . ALA A 1 269 ? -8.651 17.719 -8.504 1.00 57.34 269 ALA A C 1
ATOM 2120 O O . ALA A 1 269 ? -7.893 17.518 -7.545 1.00 57.34 269 ALA A O 1
ATOM 2121 N N . GLY A 1 270 ? -8.668 16.953 -9.597 1.00 63.69 270 GLY A N 1
ATOM 2122 C CA . GLY A 1 270 ? -7.833 15.773 -9.800 1.00 63.69 270 GLY A CA 1
ATOM 2123 C C . GLY A 1 270 ? -8.385 14.487 -9.176 1.00 63.69 270 GLY A C 1
ATOM 2124 O O . GLY A 1 270 ? -9.142 14.488 -8.200 1.00 63.69 270 GLY A O 1
ATOM 2125 N N . ARG A 1 271 ? -7.964 13.347 -9.733 1.00 66.88 271 ARG A N 1
ATOM 2126 C CA . ARG A 1 271 ? -8.419 12.016 -9.306 1.00 66.88 271 ARG A CA 1
ATOM 2127 C C . ARG A 1 271 ? -7.998 11.702 -7.868 1.00 66.88 271 ARG A C 1
ATOM 2129 O O . ARG A 1 271 ? -6.889 12.022 -7.433 1.00 66.88 271 ARG A O 1
ATOM 2136 N N . HIS A 1 272 ? -8.890 11.076 -7.107 1.00 75.75 272 HIS A N 1
ATOM 2137 C CA . HIS A 1 272 ? -8.597 10.610 -5.756 1.00 75.75 272 HIS A CA 1
ATOM 2138 C C . HIS A 1 272 ? -9.412 9.398 -5.335 1.00 75.75 272 HIS A C 1
ATOM 2140 O O . HIS A 1 272 ? -10.391 9.023 -5.975 1.00 75.75 272 HIS A O 1
ATOM 2146 N N . GLY A 1 273 ? -8.934 8.769 -4.260 1.00 80.62 273 GLY A N 1
ATOM 2147 C CA . GLY A 1 273 ? -9.552 7.603 -3.656 1.00 80.62 273 GLY A CA 1
ATOM 2148 C C . GLY A 1 273 ? -10.772 7.970 -2.817 1.00 80.62 273 GLY A C 1
ATOM 2149 O O . GLY A 1 273 ? -10.701 8.881 -1.987 1.00 80.62 273 GLY A O 1
ATOM 2150 N N . TYR A 1 274 ? -11.842 7.204 -2.990 1.00 84.75 274 TYR A N 1
ATOM 2151 C CA . TYR A 1 274 ? -13.032 7.219 -2.149 1.00 84.75 274 TYR A CA 1
ATOM 2152 C C . TYR A 1 274 ? -13.338 5.813 -1.642 1.00 84.75 274 TYR A C 1
ATOM 2154 O O . TYR A 1 274 ? -13.072 4.825 -2.332 1.00 84.75 274 TYR A O 1
ATOM 2162 N N . LEU A 1 275 ? -13.944 5.740 -0.461 1.00 89.00 275 LEU A N 1
ATOM 2163 C CA . LEU A 1 275 ? -14.615 4.547 0.046 1.00 89.00 275 LEU A CA 1
ATOM 2164 C C . LEU A 1 275 ? -16.131 4.719 -0.074 1.00 89.00 275 LEU A C 1
ATOM 2166 O O . LEU A 1 275 ? -16.650 5.822 0.120 1.00 89.00 275 LEU A O 1
ATOM 2170 N N . LEU A 1 276 ? -16.827 3.626 -0.387 1.00 88.19 276 LEU A N 1
ATOM 2171 C CA . LEU A 1 276 ? -18.279 3.602 -0.551 1.00 88.19 276 LEU A CA 1
ATOM 2172 C C . LEU A 1 276 ? -18.948 3.097 0.734 1.00 88.19 276 LEU A C 1
ATOM 2174 O O . LEU A 1 276 ? -18.862 1.912 1.057 1.00 88.19 276 LEU A O 1
ATOM 2178 N N . PHE A 1 277 ? -19.634 3.992 1.440 1.00 90.25 277 PHE A N 1
ATOM 2179 C CA . PHE A 1 277 ? -20.480 3.670 2.591 1.00 90.25 277 PHE A CA 1
ATOM 2180 C C . PHE A 1 277 ? -21.936 3.456 2.169 1.00 90.25 277 PHE A C 1
ATOM 2182 O O . PHE A 1 277 ? -22.366 3.923 1.112 1.00 90.25 277 PHE A O 1
ATOM 2189 N N . GLU A 1 278 ? -22.697 2.760 3.013 1.00 90.81 278 GLU A N 1
ATOM 2190 C CA . GLU A 1 278 ? -24.140 2.617 2.827 1.00 90.81 278 GLU A CA 1
ATOM 2191 C C . GLU A 1 278 ? -24.865 3.926 3.144 1.00 90.81 278 GLU A C 1
ATOM 2193 O O . GLU A 1 278 ? -24.494 4.646 4.075 1.00 90.81 278 GLU A O 1
ATOM 2198 N N . ARG A 1 279 ? -25.939 4.200 2.400 1.00 88.88 279 ARG A N 1
ATOM 2199 C CA . ARG A 1 279 ? -26.819 5.347 2.635 1.00 88.88 279 ARG A CA 1
ATOM 2200 C C . ARG A 1 279 ? -28.286 4.977 2.398 1.00 88.88 279 ARG A C 1
ATOM 2202 O O . ARG A 1 279 ? -28.832 5.285 1.338 1.00 88.88 279 ARG A O 1
ATOM 2209 N N . PRO A 1 280 ? -28.938 4.327 3.376 1.00 86.12 280 PRO A N 1
ATOM 2210 C CA . PRO A 1 280 ? -30.272 3.755 3.190 1.00 86.12 280 PRO A CA 1
ATOM 2211 C C . PRO A 1 280 ? -31.374 4.772 2.853 1.00 86.12 280 PRO A C 1
ATOM 2213 O O . PRO A 1 280 ? -32.432 4.383 2.368 1.00 86.12 280 PRO A O 1
ATOM 2216 N N . ASP A 1 281 ? -31.155 6.063 3.123 1.00 83.62 281 ASP A N 1
ATOM 2217 C CA . ASP A 1 281 ? -32.054 7.172 2.781 1.00 83.62 281 ASP A CA 1
ATOM 2218 C C . ASP A 1 281 ? -31.953 7.630 1.313 1.00 83.62 281 ASP A C 1
ATOM 2220 O O . ASP A 1 281 ? -32.704 8.515 0.905 1.00 83.62 281 ASP A O 1
ATOM 2224 N N . HIS A 1 282 ? -31.054 7.045 0.514 1.00 80.31 282 HIS A N 1
ATOM 2225 C CA . HIS A 1 282 ? -30.843 7.389 -0.892 1.00 80.31 282 HIS A CA 1
ATOM 2226 C C . HIS A 1 282 ? -31.129 6.202 -1.826 1.00 80.31 282 HIS A C 1
ATOM 2228 O O . HIS A 1 282 ? -30.850 5.057 -1.480 1.00 80.31 282 HIS A O 1
ATOM 2234 N N . GLU A 1 283 ? -31.624 6.468 -3.042 1.00 78.00 283 GLU A N 1
ATOM 2235 C CA . GLU A 1 283 ? -32.029 5.426 -4.008 1.00 78.00 283 GLU A CA 1
ATOM 2236 C C . GLU A 1 283 ? -30.901 4.445 -4.356 1.00 78.00 283 GLU A C 1
ATOM 2238 O O . GLU A 1 283 ? -31.132 3.251 -4.518 1.00 78.00 283 GLU A O 1
ATOM 2243 N N . THR A 1 284 ? -29.670 4.946 -4.444 1.00 79.50 284 THR A N 1
ATOM 2244 C CA . THR A 1 284 ? -28.485 4.137 -4.760 1.00 79.50 284 THR A CA 1
ATOM 2245 C C . THR A 1 284 ? -27.917 3.384 -3.559 1.00 79.50 284 THR A C 1
ATOM 2247 O O . THR A 1 284 ? -27.042 2.546 -3.747 1.00 79.50 284 THR A O 1
ATOM 2250 N N . ASN A 1 285 ? -28.358 3.691 -2.333 1.00 85.75 285 ASN A N 1
ATOM 2251 C CA . ASN A 1 285 ? -27.761 3.210 -1.085 1.00 85.75 285 ASN A CA 1
ATOM 2252 C C . ASN A 1 285 ? -26.240 3.467 -0.964 1.00 85.75 285 ASN A C 1
ATOM 2254 O O . ASN A 1 285 ? -25.543 2.757 -0.244 1.00 85.75 285 ASN A O 1
ATOM 2258 N N . MET A 1 286 ? -25.702 4.467 -1.669 1.00 84.69 286 MET A N 1
ATOM 2259 C CA . MET A 1 286 ? -24.259 4.727 -1.751 1.00 84.69 286 MET A CA 1
ATOM 2260 C C . MET A 1 286 ? -23.911 6.135 -1.283 1.00 84.69 286 MET A C 1
ATOM 2262 O O . MET A 1 286 ? -24.548 7.102 -1.691 1.00 84.69 286 MET A O 1
ATOM 2266 N N . GLN A 1 287 ? -22.846 6.256 -0.497 1.00 85.94 287 GLN A N 1
ATOM 2267 C CA . GLN A 1 287 ? -22.228 7.523 -0.111 1.00 85.94 287 GLN A CA 1
ATOM 2268 C 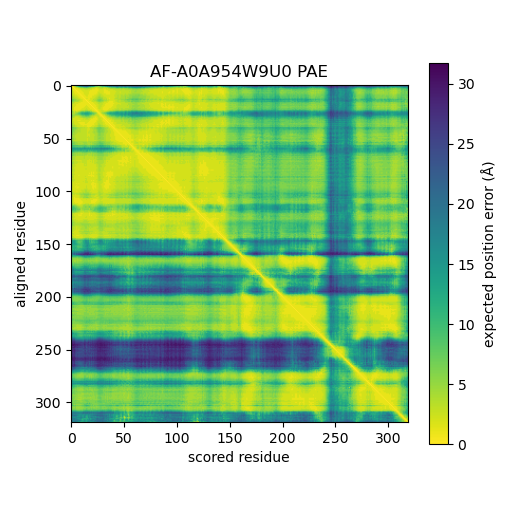C . GLN A 1 287 ? -20.718 7.448 -0.320 1.00 85.94 287 GLN A C 1
ATOM 2270 O O . GLN A 1 287 ? -20.076 6.485 0.100 1.00 85.94 287 GLN A O 1
ATOM 2275 N N . LEU A 1 288 ? -20.148 8.479 -0.947 1.00 84.88 288 LEU A N 1
ATOM 2276 C CA . LEU A 1 288 ? -18.710 8.569 -1.173 1.00 84.88 288 LEU A CA 1
ATOM 2277 C C . LEU A 1 288 ? -18.036 9.354 -0.056 1.00 84.88 288 LEU A C 1
ATOM 2279 O O . LEU A 1 288 ? -18.435 10.472 0.275 1.00 84.88 288 LEU A O 1
ATOM 2283 N N . VAL A 1 289 ? -16.974 8.767 0.488 1.00 87.06 289 VAL A N 1
ATOM 2284 C CA . VAL A 1 289 ? -16.146 9.387 1.522 1.00 87.06 289 VAL A CA 1
ATOM 2285 C C . VAL A 1 289 ? -14.703 9.401 1.044 1.00 87.06 289 VAL A C 1
ATOM 2287 O O . VAL A 1 289 ? -14.113 8.347 0.803 1.00 87.06 289 VAL A O 1
ATOM 2290 N N . ASP A 1 290 ? -14.135 10.596 0.887 1.00 86.50 290 ASP A N 1
ATOM 2291 C CA . ASP A 1 290 ? -12.747 10.750 0.462 1.00 86.50 290 ASP A CA 1
ATOM 2292 C C . ASP A 1 290 ? -11.742 10.509 1.603 1.00 86.50 290 ASP A C 1
ATOM 2294 O O .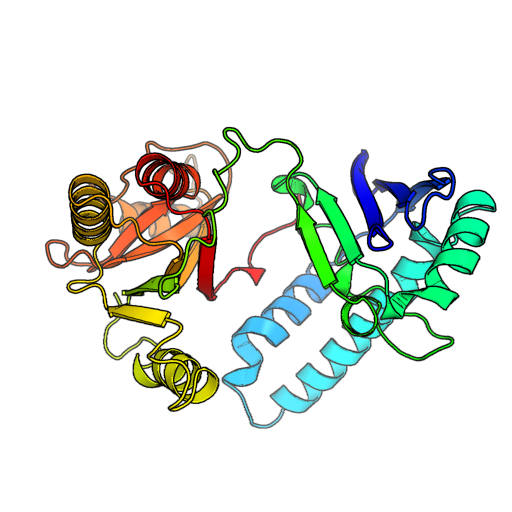 ASP A 1 290 ? -12.069 10.490 2.796 1.00 86.50 290 ASP A O 1
ATOM 2298 N N . GLY A 1 291 ? -10.477 10.325 1.214 1.00 85.56 291 GLY A N 1
ATOM 2299 C CA . GLY A 1 291 ? -9.369 10.113 2.146 1.00 85.56 291 GLY A CA 1
ATOM 2300 C C . GLY A 1 291 ? -9.239 11.195 3.231 1.00 85.56 291 GLY A C 1
ATOM 2301 O O . GLY A 1 291 ? -9.140 10.832 4.402 1.00 85.56 291 GLY A O 1
ATOM 2302 N N . PRO A 1 292 ? -9.242 12.503 2.900 1.00 85.62 292 PRO A N 1
ATOM 2303 C CA . PRO A 1 292 ? -9.176 13.570 3.901 1.00 85.62 292 PRO A CA 1
ATOM 2304 C C . PRO A 1 292 ? -10.328 13.558 4.914 1.00 85.62 292 PRO A C 1
ATOM 2306 O O . PRO A 1 292 ? -10.083 13.720 6.109 1.00 85.62 292 PRO A O 1
ATOM 2309 N N . THR A 1 293 ? -11.568 13.341 4.472 1.00 88.81 293 THR A N 1
ATOM 2310 C CA . THR A 1 293 ? -12.752 13.310 5.345 1.00 88.81 293 THR A CA 1
ATOM 2311 C C . THR A 1 293 ? -12.679 12.147 6.317 1.00 88.81 293 THR A C 1
ATOM 2313 O O . THR A 1 293 ? -12.806 12.348 7.527 1.00 88.81 293 THR A O 1
ATOM 2316 N N . LEU A 1 294 ? -12.375 10.947 5.813 1.00 91.44 294 LEU A N 1
ATOM 2317 C CA . LEU A 1 294 ? -12.185 9.778 6.663 1.00 91.44 294 LEU A CA 1
ATOM 2318 C C . LEU A 1 294 ? -10.986 9.958 7.603 1.00 91.44 294 LEU A C 1
ATOM 2320 O O . LEU A 1 294 ? -11.108 9.726 8.801 1.00 91.44 294 LEU A O 1
ATOM 2324 N N . GLY A 1 295 ? -9.842 10.414 7.090 1.00 90.06 295 GLY A N 1
ATOM 2325 C CA . GLY A 1 295 ? -8.632 10.635 7.881 1.00 90.06 295 GLY A CA 1
ATOM 2326 C C . GLY A 1 295 ? -8.854 11.618 9.032 1.00 90.06 295 GLY A C 1
ATOM 2327 O O . GLY A 1 295 ? -8.472 11.330 10.165 1.00 90.06 295 GLY A O 1
ATOM 2328 N N . ASN A 1 296 ? -9.546 12.731 8.773 1.00 89.69 296 ASN A N 1
ATOM 2329 C CA . ASN A 1 296 ? -9.913 13.704 9.802 1.00 89.69 296 ASN A CA 1
ATOM 2330 C C . ASN A 1 296 ? -10.826 13.091 10.867 1.00 89.69 296 ASN A C 1
ATOM 2332 O O . ASN A 1 296 ? -10.624 13.344 12.058 1.00 89.69 296 ASN A O 1
ATOM 2336 N N . LEU A 1 297 ? -11.805 12.273 10.464 1.00 93.62 297 LEU A N 1
ATOM 2337 C CA . LEU A 1 297 ? -12.669 11.570 11.408 1.00 93.62 297 LEU A CA 1
ATOM 2338 C C . LEU A 1 297 ? -11.861 10.628 12.310 1.00 93.62 297 LEU A C 1
ATOM 2340 O O . LEU A 1 297 ? -12.057 10.644 13.524 1.00 93.62 297 LEU A O 1
ATOM 2344 N N . LEU A 1 298 ? -10.950 9.837 11.742 1.00 93.25 298 LEU A N 1
ATOM 2345 C CA . LEU A 1 298 ? -10.131 8.884 12.496 1.00 93.25 298 LEU A CA 1
ATOM 2346 C C . LEU A 1 298 ? -9.204 9.594 13.488 1.00 93.25 298 LEU A C 1
ATOM 2348 O O . LEU A 1 298 ? -9.229 9.287 14.679 1.00 93.25 298 LEU A O 1
ATOM 2352 N N . VAL A 1 299 ? -8.456 10.598 13.022 1.00 89.44 299 VAL A N 1
ATOM 2353 C CA . VAL A 1 299 ? -7.502 11.348 13.853 1.00 89.44 299 VAL A CA 1
ATOM 2354 C C . VAL A 1 299 ? -8.212 12.118 14.966 1.00 89.44 299 VAL A C 1
ATOM 2356 O O . VAL A 1 299 ? -7.764 12.097 16.109 1.00 89.44 299 VAL A O 1
ATOM 2359 N N . THR A 1 300 ? -9.356 12.745 14.675 1.00 91.44 300 THR A N 1
ATOM 2360 C CA . THR A 1 300 ? -10.142 13.469 15.692 1.00 91.44 300 THR A CA 1
ATOM 2361 C C . THR A 1 300 ? -10.671 12.534 16.784 1.00 91.44 300 THR A C 1
ATOM 2363 O O . THR A 1 300 ? -10.925 12.987 17.901 1.00 91.44 300 THR A O 1
ATOM 2366 N N . ASN A 1 301 ? -10.815 11.238 16.494 1.00 92.94 301 ASN A N 1
ATOM 2367 C CA . ASN A 1 301 ? -11.327 10.230 17.423 1.00 92.94 301 ASN A CA 1
ATOM 2368 C C . ASN A 1 301 ? -10.256 9.264 17.956 1.00 92.94 301 ASN A C 1
ATOM 2370 O O . ASN A 1 301 ? -10.601 8.209 18.482 1.00 92.94 301 ASN A O 1
ATOM 2374 N N . ASP A 1 302 ? -8.978 9.641 17.858 1.00 90.88 302 ASP A N 1
ATOM 2375 C CA . ASP A 1 302 ? -7.828 8.893 18.388 1.00 90.88 302 ASP A CA 1
ATOM 2376 C C . ASP A 1 302 ? -7.696 7.467 17.814 1.00 90.88 302 ASP A C 1
ATOM 2378 O O . ASP A 1 302 ? -7.171 6.566 18.468 1.00 90.88 302 ASP A O 1
ATOM 2382 N N . VAL A 1 303 ? -8.156 7.259 16.573 1.00 91.50 303 VAL A N 1
ATOM 2383 C CA . VAL A 1 303 ? -7.946 6.009 15.833 1.00 91.50 303 VAL A CA 1
ATOM 2384 C C . VAL A 1 303 ? -6.632 6.095 15.064 1.00 91.50 303 VAL A C 1
ATOM 2386 O O . VAL A 1 303 ? -6.459 6.952 14.195 1.00 91.50 303 VAL A O 1
ATOM 2389 N N . SER A 1 304 ? -5.714 5.175 15.348 1.00 85.75 304 SER A N 1
ATOM 2390 C CA . SER A 1 304 ? -4.349 5.218 14.805 1.00 85.75 304 SER A CA 1
ATOM 2391 C C . SER A 1 304 ? -4.131 4.305 13.601 1.00 85.75 304 SER A C 1
ATOM 2393 O O . SER A 1 304 ? -3.160 4.488 12.868 1.00 85.75 304 SER A O 1
ATOM 2395 N N . VAL A 1 305 ? -4.996 3.304 13.405 1.00 89.69 305 VAL A N 1
ATOM 2396 C CA . VAL A 1 305 ? -4.853 2.297 12.347 1.00 89.69 305 VAL A CA 1
ATOM 2397 C C . VAL A 1 305 ? -6.143 2.186 11.540 1.00 89.69 305 VAL A C 1
ATOM 2399 O O . VAL A 1 305 ? -7.225 1.976 12.086 1.00 89.69 305 VAL A O 1
ATOM 2402 N N . LEU A 1 306 ? -6.005 2.274 10.219 1.00 90.81 306 LEU A N 1
ATOM 2403 C CA . LEU A 1 306 ? -7.054 1.968 9.254 1.00 90.81 306 LEU A CA 1
ATOM 2404 C C . LEU A 1 306 ? -6.626 0.742 8.449 1.00 90.81 306 LEU A C 1
ATOM 2406 O O . LEU A 1 306 ? -5.575 0.754 7.809 1.00 90.81 306 LEU A O 1
ATOM 2410 N N . VAL A 1 307 ? -7.443 -0.305 8.477 1.00 89.69 307 VAL A N 1
ATOM 2411 C CA . VAL A 1 307 ? -7.290 -1.480 7.617 1.00 89.69 307 VAL A CA 1
ATOM 2412 C C . VAL A 1 307 ? -8.316 -1.368 6.501 1.00 89.69 307 VAL A C 1
ATOM 2414 O O . VAL A 1 307 ? -9.505 -1.224 6.776 1.00 89.69 307 VAL A O 1
ATOM 2417 N N . LEU A 1 308 ? -7.854 -1.412 5.252 1.00 87.31 308 LEU A N 1
ATOM 2418 C CA . LEU A 1 308 ? -8.707 -1.329 4.071 1.00 87.31 308 LEU A CA 1
ATOM 2419 C C . LEU A 1 308 ? -8.703 -2.665 3.338 1.00 87.31 308 LEU A C 1
ATOM 2421 O O . LEU A 1 308 ? -7.707 -3.038 2.725 1.00 87.31 308 LEU A O 1
ATOM 2425 N N . ASN A 1 309 ? -9.842 -3.341 3.360 1.00 81.00 309 ASN A N 1
ATOM 2426 C CA . ASN A 1 309 ? -10.182 -4.383 2.410 1.00 81.00 309 ASN A CA 1
ATOM 2427 C C . ASN A 1 309 ? -11.162 -3.793 1.387 1.00 81.00 309 ASN A C 1
ATOM 2429 O O . ASN A 1 309 ? -12.368 -4.020 1.454 1.00 81.00 309 ASN A O 1
ATOM 2433 N N . ALA A 1 310 ? -10.642 -2.943 0.499 1.00 67.38 310 ALA A N 1
ATOM 2434 C CA . ALA A 1 310 ? -11.429 -2.246 -0.512 1.00 67.38 310 ALA A CA 1
ATOM 2435 C C . ALA A 1 310 ? -11.003 -2.657 -1.928 1.00 67.38 310 ALA A C 1
ATOM 2437 O O . ALA A 1 310 ? -9.815 -2.630 -2.249 1.00 67.38 310 ALA A O 1
ATOM 2438 N N . CYS A 1 311 ? -11.970 -3.032 -2.768 1.00 63.62 311 CYS A N 1
ATOM 2439 C CA . CYS A 1 311 ? -11.723 -3.401 -4.169 1.00 63.62 311 CYS A CA 1
ATOM 2440 C C . CYS A 1 311 ? -11.461 -2.159 -5.053 1.00 63.62 311 CYS A C 1
ATOM 2442 O O . CYS A 1 311 ? -11.858 -1.054 -4.679 1.00 63.62 311 CYS A O 1
ATOM 2444 N N . ARG A 1 312 ? -10.862 -2.357 -6.243 1.00 61.25 312 ARG A N 1
ATOM 2445 C CA . ARG A 1 312 ? -10.596 -1.351 -7.304 1.00 61.25 312 ARG A CA 1
ATOM 2446 C C . ARG A 1 312 ? -9.422 -0.388 -7.085 1.00 61.25 312 ARG A C 1
ATOM 2448 O O . ARG A 1 312 ? -9.390 0.699 -7.668 1.00 61.25 312 ARG A O 1
ATOM 2455 N N . SER A 1 313 ? -8.444 -0.752 -6.261 1.00 54.22 313 SER A N 1
ATOM 2456 C CA . SER A 1 313 ? -7.238 0.064 -6.058 1.00 54.22 313 SER A CA 1
ATOM 2457 C C . SER A 1 313 ? -6.240 -0.019 -7.224 1.00 54.22 313 SER A C 1
ATOM 2459 O O . SER A 1 313 ? -5.433 0.898 -7.386 1.00 54.22 313 SER A O 1
ATOM 2461 N N . ALA A 1 314 ? -6.317 -1.047 -8.079 1.00 54.38 314 ALA A N 1
ATOM 2462 C CA . ALA A 1 314 ? -5.425 -1.225 -9.228 1.00 54.38 314 ALA A CA 1
ATOM 2463 C C . ALA A 1 314 ? -5.797 -0.355 -10.447 1.00 54.38 314 ALA A C 1
ATOM 2465 O O . ALA A 1 314 ? -5.031 -0.290 -11.405 1.00 54.38 314 ALA A O 1
ATOM 2466 N N . HIS A 1 315 ? -6.929 0.357 -10.411 1.00 55.50 315 HIS A N 1
ATOM 2467 C CA . HIS A 1 315 ? -7.342 1.310 -11.454 1.00 55.50 315 HIS A CA 1
ATOM 2468 C C . HIS A 1 315 ? -6.625 2.671 -11.386 1.00 55.50 315 HIS A C 1
ATOM 2470 O O . HIS A 1 315 ? -6.893 3.554 -12.204 1.00 55.50 315 HIS A O 1
ATOM 2476 N N . ALA A 1 316 ? -5.747 2.888 -10.405 1.00 55.06 316 ALA A N 1
ATOM 2477 C CA . ALA A 1 316 ? -5.003 4.134 -10.297 1.00 55.06 316 ALA A CA 1
ATOM 2478 C C . ALA A 1 316 ? -3.969 4.258 -11.435 1.00 55.06 316 ALA A C 1
ATOM 2480 O O . ALA A 1 316 ? -3.092 3.412 -11.615 1.00 55.06 316 ALA A O 1
ATOM 2481 N N . GLU A 1 317 ? -4.067 5.333 -12.215 1.00 52.50 317 GLU A N 1
ATOM 2482 C CA . GLU A 1 317 ? -3.150 5.613 -13.321 1.00 52.50 317 GLU A CA 1
ATOM 2483 C C . GLU A 1 317 ? -1.890 6.332 -12.832 1.00 52.50 317 GLU A C 1
ATOM 2485 O O . GLU A 1 317 ? -1.936 7.110 -11.881 1.00 52.50 317 GLU A O 1
ATOM 2490 N N . ALA A 1 318 ? -0.758 6.052 -13.480 1.00 52.84 318 ALA A N 1
ATOM 2491 C CA . ALA A 1 318 ? 0.462 6.824 -13.286 1.00 52.84 318 ALA A CA 1
ATOM 2492 C C . ALA A 1 318 ? 0.332 8.186 -14.008 1.00 52.84 318 ALA A C 1
ATOM 2494 O O . ALA A 1 318 ? -0.317 8.226 -15.059 1.00 52.84 318 ALA A O 1
ATOM 2495 N N . PRO A 1 319 ? 0.915 9.264 -13.453 1.00 49.69 319 PRO A N 1
ATOM 2496 C CA . PRO A 1 319 ? 0.793 10.636 -13.942 1.00 49.69 319 PRO A CA 1
ATOM 2497 C C . PRO A 1 319 ? 1.503 10.891 -15.272 1.00 49.69 319 PRO A C 1
ATOM 2499 O O . PRO A 1 319 ? 2.442 10.133 -15.622 1.00 49.69 319 PRO A O 1
#

Sequence (319 aa):
MSQPTLRISQSTIGPGRYRAELSFEGDGQPRFTARADFEFQLTPQRREDVRWYLEDYLQYPHDPAPKIAARVEADMQAIGVELLPKAMQANDDTRDLWAQLRRRLDDTRIEIETSVAEATSIPWELIHDPKTDVSLALRATALVRSHSQAAQRPELPRAETGPIRILLAICRPGGDSDVPFRSVASQLIKGLGDQATDSFELDVLRPATYEQLARTLQQAKAERRPYHVVHFDGHGMYAEVAEPTGDDAEAAAVWLQLQGPLMLSGPRAGRHGYLLFERPDHETNMQLVDGPTLGNLLVTNDVSVLVLNACRSAHAEAP

Solvent-accessible surface area (backbone atoms only — not comparable to full-atom values): 17728 Å² total; per-residue (Å²): 125,59,71,33,32,39,37,38,39,52,44,80,78,49,92,54,25,36,34,39,42,37,38,39,39,33,70,88,51,78,73,46,73,29,69,20,76,37,80,58,76,76,50,74,64,60,47,49,46,51,31,40,51,76,74,46,42,88,81,39,90,49,89,65,44,60,64,51,43,56,51,44,53,52,50,46,47,50,52,4,49,58,42,32,48,44,57,41,45,60,45,69,58,20,36,54,50,39,63,56,46,71,80,40,31,65,65,17,34,38,38,38,32,41,53,84,63,55,51,63,54,59,70,68,61,36,28,26,41,86,91,77,75,46,35,49,54,81,42,26,66,39,68,46,82,43,65,93,77,61,95,66,80,65,66,73,77,77,90,70,93,66,45,52,29,32,40,35,33,60,23,54,50,65,48,89,81,38,84,66,74,67,66,61,59,49,48,54,56,59,74,52,39,94,77,29,66,75,50,35,43,80,46,74,50,77,67,35,25,62,68,49,50,52,51,53,38,50,51,27,38,75,71,74,50,45,39,47,28,40,36,41,38,34,46,37,42,61,47,60,68,52,85,66,89,65,92,51,64,66,62,37,50,55,40,61,76,53,68,58,97,35,55,90,61,78,77,53,91,61,68,44,57,31,40,45,25,31,28,88,92,43,96,73,17,58,27,51,42,42,58,70,63,51,49,51,54,33,51,77,27,61,30,52,39,78,45,77,53,48,47,60,71,64,70,57,70,56,122

Mean predicted aligned error: 9.52 Å